Protein AF-A0A533RW61-F1 (afdb_monomer)

Secondary structure (DSSP, 8-state):
-BHHHHHHHHHHHTT--EEEE---TTTHHHHHHHHHHTTS-GGGPPEEEE-SSHHHHHHHHHHHHHHHSS-EEEEE-STHHHHTTHHHHHHHHHHT--EEEEEEE--GGGTTTT-TT---HHHHHGGG-SEEEE--SGGGHHHHHHHHHHHHHSSS--EEEEEEEHHHHH-B-----S--PPP---S---

Nearest PDB structures (foldseek):
  7stq-assembly1_A  TM=9.869E-01  e=3.712E-22  Arabidopsis thaliana
  7tzz-assembly1_A  TM=9.654E-01  e=5.091E-22  Arabidopsis thaliana
  3e9y-assembly1_A  TM=9.814E-01  e=7.925E-22  Arabidopsis thaliana
  1t9d-assembly1_B  TM=9.569E-01  e=1.058E-20  Saccharomyces cerevisiae
  1t9b-assembly1_B  TM=9.359E-01  e=8.756E-21  Saccharomyces cerevisiae

pLDDT: mean 93.84, std 12.95, range [30.34, 98.94]

Solvent-accessible surface area (backbone atoms only — not comparable to full-atom values): 9709 Å² total; per-residue (Å²): 87,31,16,24,54,38,42,54,54,34,40,48,72,72,63,48,56,58,38,21,23,40,90,36,86,32,30,36,62,42,53,54,48,57,59,66,40,66,83,48,60,73,90,79,39,64,44,75,43,78,40,98,43,36,36,55,8,26,44,51,14,40,51,47,10,68,76,68,76,44,75,12,29,19,37,23,9,23,22,70,37,41,61,38,25,46,66,24,35,37,50,21,35,76,72,37,29,22,23,39,41,38,26,15,22,49,38,71,96,43,65,95,62,86,38,88,54,51,60,69,56,58,71,73,40,56,90,37,36,78,45,67,47,69,57,83,44,30,45,49,40,31,55,50,49,54,48,38,56,49,57,7,59,45,86,79,23,12,16,18,39,42,34,36,19,34,51,31,29,62,32,74,34,80,66,61,85,69,97,66,84,74,79,86,73,76,76,82,82,132

Structure (mmCIF, N/CA/C/O backbone):
data_AF-A0A533RW61-F1
#
_entry.id   AF-A0A533RW61-F1
#
loop_
_atom_site.group_PDB
_atom_site.id
_atom_site.type_symbol
_atom_site.label_atom_id
_atom_site.label_alt_id
_atom_site.label_comp_id
_atom_site.label_asym_id
_atom_site.label_entity_id
_atom_site.label_seq_id
_atom_site.pdbx_PDB_ins_code
_atom_site.Cartn_x
_atom_site.Cartn_y
_atom_site.Cartn_z
_atom_site.occupancy
_atom_site.B_iso_or_equiv
_atom_site.auth_seq_id
_atom_site.auth_comp_id
_atom_site.auth_asym_id
_atom_site.auth_atom_id
_atom_site.pdbx_PDB_model_num
ATOM 1 N N . MET A 1 1 ? -3.094 12.836 -13.787 1.00 92.81 1 MET A N 1
ATOM 2 C CA . MET A 1 1 ? -2.004 12.726 -12.783 1.00 92.81 1 MET A CA 1
ATOM 3 C C . MET A 1 1 ? -1.388 11.334 -12.862 1.00 92.81 1 MET A C 1
ATOM 5 O O . MET A 1 1 ? -1.998 10.476 -13.494 1.00 92.81 1 MET A O 1
ATOM 9 N N . SER A 1 2 ? -0.203 11.112 -12.283 1.00 97.75 2 SER A N 1
ATOM 10 C CA . SER A 1 2 ? 0.391 9.765 -12.233 1.00 97.75 2 SER A CA 1
ATOM 11 C C . SER A 1 2 ? -0.339 8.871 -11.228 1.00 97.75 2 SER A C 1
ATOM 13 O O . SER A 1 2 ? -0.947 9.383 -10.283 1.00 97.75 2 SER A O 1
ATOM 15 N N . GLY A 1 3 ? -0.241 7.550 -11.385 1.00 98.06 3 GLY A N 1
ATOM 16 C CA . GLY A 1 3 ? -0.814 6.593 -10.434 1.00 98.06 3 GLY A CA 1
ATOM 17 C C . GLY A 1 3 ? -0.309 6.766 -8.994 1.00 98.06 3 GLY A C 1
ATOM 18 O O . GLY A 1 3 ? -1.088 6.670 -8.051 1.00 98.06 3 GLY A O 1
ATOM 19 N N . ALA A 1 4 ? 0.965 7.115 -8.807 1.00 98.38 4 ALA A N 1
ATOM 20 C CA . ALA A 1 4 ? 1.533 7.413 -7.492 1.00 98.38 4 ALA A CA 1
ATOM 21 C C . ALA A 1 4 ? 0.882 8.642 -6.832 1.00 98.38 4 ALA A C 1
ATOM 23 O O . ALA A 1 4 ? 0.553 8.604 -5.649 1.00 98.38 4 ALA A O 1
ATOM 24 N N . ASN A 1 5 ? 0.644 9.716 -7.597 1.00 97.38 5 ASN A N 1
ATOM 25 C CA . ASN A 1 5 ? -0.087 10.882 -7.091 1.00 97.38 5 ASN A CA 1
ATOM 26 C C . ASN A 1 5 ? -1.543 10.518 -6.777 1.00 97.38 5 ASN A C 1
ATOM 28 O O . ASN A 1 5 ? -2.055 10.897 -5.730 1.00 97.38 5 ASN A O 1
ATOM 32 N N . ALA A 1 6 ? -2.186 9.731 -7.647 1.00 97.75 6 ALA A N 1
ATOM 33 C CA . ALA A 1 6 ? -3.548 9.255 -7.427 1.00 97.75 6 ALA A CA 1
ATOM 34 C C . ALA A 1 6 ? -3.682 8.440 -6.133 1.00 97.75 6 ALA A C 1
ATOM 36 O O . ALA A 1 6 ? -4.661 8.612 -5.414 1.00 97.75 6 ALA A O 1
ATOM 37 N N . LEU A 1 7 ? -2.697 7.593 -5.815 1.00 98.25 7 LEU A N 1
ATOM 38 C CA . LEU A 1 7 ? -2.659 6.832 -4.566 1.00 98.25 7 LEU A CA 1
ATOM 39 C C . LEU A 1 7 ? -2.626 7.757 -3.346 1.00 98.25 7 LEU A C 1
ATOM 41 O O . LEU A 1 7 ? -3.435 7.595 -2.438 1.00 98.25 7 LEU A O 1
ATOM 45 N N . ILE A 1 8 ? -1.708 8.727 -3.323 1.00 97.25 8 ILE A N 1
ATOM 46 C CA . ILE A 1 8 ? -1.563 9.649 -2.191 1.00 97.25 8 ILE A CA 1
ATOM 47 C C . ILE A 1 8 ? -2.812 10.519 -2.0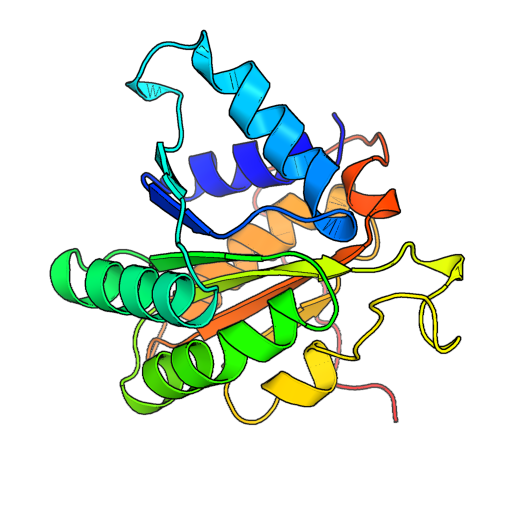20 1.00 97.25 8 ILE A C 1
ATOM 49 O O . ILE A 1 8 ? -3.317 10.637 -0.905 1.00 97.25 8 ILE A O 1
ATOM 53 N N . GLU A 1 9 ? -3.361 11.065 -3.106 1.00 95.88 9 GLU A N 1
ATOM 54 C CA . GLU A 1 9 ? -4.611 11.833 -3.062 1.00 95.88 9 GLU A CA 1
ATOM 55 C C . GLU A 1 9 ? -5.797 10.975 -2.597 1.00 95.88 9 GLU A C 1
ATOM 57 O O . GLU A 1 9 ? -6.597 11.418 -1.774 1.00 95.88 9 GLU A O 1
ATOM 62 N N . ALA A 1 10 ? -5.885 9.714 -3.033 1.00 97.31 10 ALA A N 1
ATOM 63 C CA . ALA A 1 10 ? -6.923 8.798 -2.567 1.00 97.31 10 ALA A CA 1
ATOM 64 C C . ALA A 1 10 ? -6.782 8.482 -1.067 1.00 97.31 10 ALA A C 1
ATOM 66 O O . ALA A 1 10 ? -7.771 8.515 -0.338 1.00 97.31 10 ALA A O 1
ATOM 67 N N . LEU A 1 11 ? -5.558 8.256 -0.574 1.00 97.94 11 LEU A N 1
ATOM 68 C CA . LEU A 1 11 ? -5.298 8.064 0.857 1.00 97.94 11 LEU A CA 1
ATOM 69 C C . LEU A 1 11 ? -5.678 9.301 1.682 1.00 97.94 11 LEU A C 1
ATOM 71 O O . LEU A 1 11 ? -6.238 9.155 2.772 1.00 97.94 11 LEU A O 1
ATOM 75 N N . ARG A 1 12 ? -5.416 10.512 1.169 1.00 95.44 12 ARG A N 1
ATOM 76 C CA . ARG A 1 12 ? -5.861 11.773 1.788 1.00 95.44 12 ARG A CA 1
ATOM 77 C C . ARG A 1 12 ? -7.386 11.887 1.800 1.00 95.44 12 ARG A C 1
ATOM 79 O O . ARG A 1 12 ? -7.942 12.300 2.815 1.00 95.44 12 ARG A O 1
ATOM 86 N N . GLY A 1 13 ? -8.057 11.473 0.724 1.00 95.00 13 GLY A N 1
ATOM 87 C CA . GLY A 1 13 ? -9.521 11.396 0.641 1.00 95.00 13 GLY A CA 1
ATOM 88 C C . GLY A 1 13 ? -10.132 10.475 1.703 1.00 95.00 13 GLY A C 1
ATOM 89 O O . GLY A 1 13 ? -11.121 10.833 2.340 1.00 95.00 13 GLY A O 1
ATOM 90 N N . GLU A 1 14 ? -9.466 9.357 1.995 1.00 97.00 14 GLU A N 1
ATOM 91 C CA . GLU A 1 14 ? -9.800 8.449 3.105 1.00 97.00 14 GLU A CA 1
ATOM 92 C C . GLU A 1 14 ? -9.314 8.958 4.481 1.00 97.00 14 GLU A C 1
ATOM 94 O O . GLU A 1 14 ? -9.357 8.253 5.492 1.00 97.00 14 GLU A O 1
ATOM 99 N N . LYS A 1 15 ? -8.857 10.215 4.548 1.00 95.56 15 LYS A N 1
ATOM 100 C CA . LYS A 1 15 ? -8.366 10.900 5.752 1.00 95.56 15 LYS A CA 1
ATOM 101 C C . LYS A 1 15 ? -7.166 10.196 6.395 1.00 95.56 15 LYS A C 1
ATOM 103 O O . LYS A 1 15 ? -6.961 10.301 7.607 1.00 95.56 15 LYS A O 1
ATOM 108 N N . THR A 1 16 ? -6.351 9.481 5.625 1.00 97.81 16 THR A N 1
ATOM 109 C CA . THR A 1 16 ? -5.121 8.858 6.135 1.00 97.81 16 THR A CA 1
ATOM 110 C C . THR A 1 16 ? -4.187 9.937 6.673 1.00 97.81 16 THR A C 1
ATOM 112 O O . THR A 1 16 ? -3.889 10.904 5.982 1.00 97.81 16 THR A O 1
ATOM 115 N N . GLN A 1 17 ? -3.730 9.781 7.917 1.00 95.69 17 GLN A N 1
ATOM 116 C CA . GLN A 1 17 ? -2.831 10.746 8.568 1.00 95.69 17 GLN A CA 1
ATOM 117 C C . GLN A 1 17 ? -1.390 10.247 8.614 1.00 95.69 17 GLN A C 1
ATOM 119 O O . GLN A 1 17 ? -0.458 11.037 8.472 1.00 95.69 17 GLN A O 1
ATOM 124 N N . THR A 1 18 ? -1.215 8.938 8.798 1.00 98.19 18 THR A N 1
ATOM 125 C CA . THR A 1 18 ? 0.087 8.304 8.989 1.00 98.19 18 THR A CA 1
ATOM 126 C C . THR A 1 18 ? 0.185 7.054 8.128 1.00 98.19 18 THR A C 1
ATOM 128 O O . THR A 1 18 ? -0.754 6.261 8.086 1.00 98.19 18 THR A O 1
ATOM 131 N N . VAL A 1 19 ? 1.332 6.872 7.478 1.00 98.69 19 VAL A N 1
ATOM 132 C CA . VAL A 1 19 ? 1.712 5.646 6.769 1.00 98.69 19 VAL A CA 1
ATOM 133 C C . VAL A 1 19 ? 3.024 5.142 7.350 1.00 98.69 19 VAL A C 1
ATOM 135 O O . VAL A 1 19 ? 3.983 5.904 7.481 1.00 98.69 19 VAL A O 1
ATOM 138 N N . PHE A 1 20 ? 3.076 3.856 7.676 1.00 98.88 20 PHE A N 1
ATOM 139 C CA . PHE A 1 20 ? 4.276 3.185 8.169 1.00 98.88 20 PHE A CA 1
ATOM 140 C C . PHE A 1 20 ? 4.910 2.393 7.031 1.00 98.88 20 PHE A C 1
ATOM 142 O O . PHE A 1 20 ? 4.221 1.618 6.377 1.00 98.88 20 PHE A O 1
ATOM 149 N N . GLY A 1 21 ? 6.204 2.532 6.765 1.00 98.12 21 GLY A N 1
ATOM 150 C CA . GLY A 1 21 ? 6.770 1.749 5.666 1.00 98.12 21 GLY A CA 1
ATOM 151 C C . GLY A 1 21 ? 8.269 1.817 5.503 1.00 98.12 21 GLY A C 1
ATOM 152 O O . GLY A 1 21 ? 8.947 2.606 6.164 1.00 98.12 21 GLY A O 1
ATOM 153 N N . LEU A 1 22 ? 8.763 1.003 4.574 1.00 98.38 22 LEU A N 1
ATOM 154 C CA . LEU A 1 22 ? 10.159 0.957 4.157 1.00 98.38 22 LEU A CA 1
ATOM 155 C C . LEU A 1 22 ? 10.248 1.113 2.622 1.00 98.38 22 LEU A C 1
ATOM 157 O O . LEU A 1 22 ? 9.525 0.419 1.904 1.00 98.38 22 LEU A O 1
ATOM 161 N N . PRO A 1 23 ? 11.068 2.048 2.101 1.00 97.88 23 PRO A N 1
ATOM 162 C CA . PRO A 1 23 ? 11.187 2.271 0.663 1.00 97.88 23 PRO A CA 1
ATOM 163 C C . PRO A 1 23 ? 11.922 1.133 -0.047 1.00 97.88 23 PRO A C 1
ATOM 165 O O . PRO A 1 23 ? 12.770 0.461 0.532 1.00 97.88 23 PRO A O 1
ATOM 168 N N . GLY A 1 24 ? 11.661 0.992 -1.347 1.00 97.94 24 GLY A N 1
ATOM 169 C CA . GLY A 1 24 ? 12.405 0.110 -2.243 1.00 97.94 24 GLY A CA 1
ATOM 170 C C . GLY A 1 24 ? 12.072 0.375 -3.711 1.00 97.94 24 GLY A C 1
ATOM 171 O O . GLY A 1 24 ? 11.209 1.198 -4.025 1.00 97.94 24 GLY A O 1
ATOM 172 N N . GLY A 1 25 ? 12.781 -0.290 -4.625 1.00 98.12 25 GLY A N 1
ATOM 173 C CA . GLY A 1 25 ? 12.786 0.067 -6.049 1.00 98.12 25 GLY A CA 1
ATOM 174 C C . GLY A 1 25 ? 11.414 0.030 -6.733 1.00 98.12 25 GLY A C 1
ATOM 175 O O . GLY A 1 25 ? 11.112 0.905 -7.549 1.00 98.12 25 GLY A O 1
ATOM 176 N N . ALA A 1 26 ? 10.562 -0.938 -6.383 1.00 98.50 26 ALA A N 1
ATOM 177 C CA . ALA A 1 26 ? 9.264 -1.124 -7.032 1.00 98.50 26 ALA A CA 1
ATOM 178 C C . ALA A 1 26 ? 8.189 -0.135 -6.552 1.00 98.50 26 ALA A C 1
ATOM 180 O O . ALA A 1 26 ? 7.260 0.149 -7.300 1.00 98.50 26 ALA A O 1
ATOM 181 N N . ILE A 1 27 ? 8.316 0.416 -5.339 1.00 98.62 27 ILE A N 1
ATOM 182 C CA . ILE A 1 27 ? 7.378 1.399 -4.755 1.00 98.62 27 ILE A CA 1
ATOM 183 C C .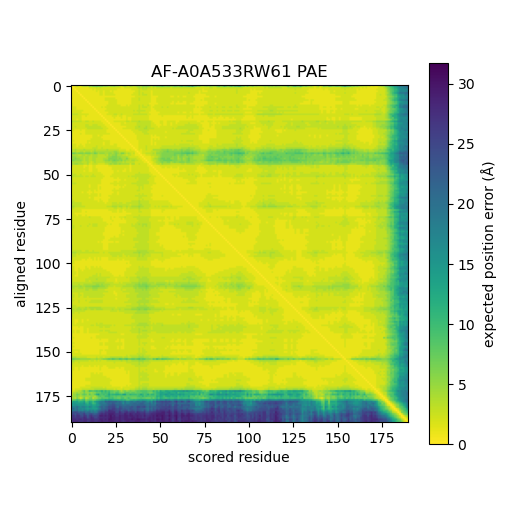 ILE A 1 27 ? 7.928 2.838 -4.785 1.00 98.62 27 ILE A C 1
ATOM 185 O O . ILE A 1 27 ? 7.279 3.780 -4.331 1.00 98.62 27 ILE A O 1
ATOM 189 N N . MET A 1 28 ? 9.139 3.031 -5.323 1.00 98.50 28 MET A N 1
ATOM 190 C CA . MET A 1 28 ? 9.833 4.322 -5.329 1.00 98.50 28 MET A CA 1
ATOM 191 C C . MET A 1 28 ? 9.015 5.484 -5.920 1.00 98.50 28 MET A C 1
ATOM 193 O O . MET A 1 28 ? 9.040 6.558 -5.323 1.00 98.50 28 MET A O 1
ATOM 197 N N . PRO A 1 29 ? 8.227 5.312 -7.005 1.00 98.62 29 PRO A N 1
ATOM 198 C CA . PRO A 1 29 ? 7.377 6.392 -7.509 1.00 98.62 29 PRO A CA 1
ATOM 199 C C . PRO A 1 29 ? 6.430 6.996 -6.459 1.00 98.62 29 PRO A C 1
ATOM 201 O O . PRO A 1 29 ? 6.140 8.187 -6.523 1.00 98.62 29 PRO A O 1
ATOM 204 N N . VAL A 1 30 ? 5.960 6.213 -5.480 1.00 98.31 30 VAL A N 1
ATOM 205 C CA . VAL A 1 30 ? 5.134 6.709 -4.363 1.00 98.31 30 VAL A CA 1
ATOM 206 C C . VAL A 1 30 ? 5.979 7.474 -3.341 1.00 98.31 30 VAL A C 1
ATOM 208 O O . VAL A 1 30 ? 5.560 8.525 -2.855 1.00 98.31 30 VAL A O 1
ATOM 211 N N . TYR A 1 31 ? 7.191 7.001 -3.043 1.00 98.06 31 TYR A N 1
ATOM 212 C CA . TYR A 1 31 ? 8.123 7.706 -2.156 1.00 98.06 31 TYR A CA 1
ATOM 213 C C . TYR A 1 31 ? 8.601 9.044 -2.733 1.00 98.06 31 TYR A C 1
ATOM 215 O O . TYR A 1 31 ? 8.752 10.003 -1.976 1.00 98.06 31 TYR A O 1
ATOM 223 N N . ASP A 1 32 ? 8.732 9.157 -4.055 1.00 97.44 32 ASP A N 1
ATOM 224 C CA . ASP A 1 32 ? 8.973 10.437 -4.731 1.00 97.44 32 ASP A CA 1
ATOM 225 C C . ASP A 1 32 ? 7.850 11.449 -4.457 1.00 97.44 32 ASP A C 1
ATOM 227 O O . ASP A 1 32 ? 8.112 12.645 -4.308 1.00 97.44 32 ASP A O 1
ATOM 231 N N . VAL A 1 33 ? 6.593 10.996 -4.366 1.00 96.69 33 VAL A N 1
ATOM 232 C CA . VAL A 1 33 ? 5.466 11.867 -3.996 1.00 96.69 33 VAL A CA 1
ATOM 233 C C . VAL A 1 33 ? 5.575 12.284 -2.530 1.00 96.69 33 VAL A C 1
ATOM 235 O O . VAL A 1 33 ? 5.450 13.471 -2.238 1.00 96.69 33 VAL A O 1
ATOM 238 N N . PHE A 1 34 ? 5.894 11.362 -1.612 1.00 95.56 34 PHE A N 1
ATOM 239 C CA . PHE A 1 34 ? 6.170 11.711 -0.209 1.00 95.56 34 PHE A CA 1
ATOM 240 C C . PHE A 1 34 ? 7.286 12.752 -0.069 1.00 95.56 34 PHE A C 1
ATOM 242 O O . PHE A 1 34 ? 7.143 13.691 0.713 1.00 95.56 34 PHE A O 1
ATOM 249 N N . TYR A 1 35 ? 8.366 12.623 -0.844 1.00 94.94 35 TYR A N 1
ATOM 250 C CA . TYR A 1 35 ? 9.455 13.597 -0.858 1.00 94.94 35 TYR A CA 1
ATOM 251 C C . TYR A 1 35 ? 8.968 14.983 -1.301 1.00 94.94 35 TYR A C 1
ATOM 253 O O . TYR A 1 35 ? 9.217 15.969 -0.611 1.00 94.94 35 TYR A O 1
ATOM 261 N N . LYS A 1 36 ? 8.209 15.053 -2.404 1.00 93.19 36 LYS A N 1
ATOM 262 C CA . LYS A 1 36 ? 7.632 16.305 -2.928 1.00 93.19 36 LYS A CA 1
ATOM 263 C C . LYS A 1 36 ? 6.624 16.944 -1.970 1.00 93.19 36 LYS A C 1
ATOM 265 O O . LYS A 1 36 ? 6.519 18.163 -1.918 1.00 93.19 36 LYS A O 1
ATOM 270 N N . MET A 1 37 ? 5.904 16.142 -1.182 1.00 91.31 37 MET A N 1
ATOM 271 C CA . MET A 1 37 ? 4.970 16.650 -0.175 1.00 91.31 37 MET A CA 1
ATOM 272 C C . MET A 1 37 ? 5.656 17.326 1.015 1.00 91.31 37 MET A C 1
ATOM 274 O O . MET A 1 37 ? 4.975 18.023 1.761 1.00 91.31 37 MET A O 1
ATOM 278 N N . ARG A 1 38 ? 6.965 17.134 1.243 1.00 88.94 38 ARG A N 1
ATOM 279 C CA . ARG A 1 38 ? 7.659 17.697 2.416 1.00 88.94 38 ARG A CA 1
ATOM 280 C C . ARG A 1 38 ? 7.483 19.212 2.521 1.00 88.94 38 ARG A C 1
ATOM 282 O O . ARG A 1 38 ? 7.366 19.717 3.637 1.00 88.94 38 ARG A O 1
ATOM 289 N N . ASP A 1 39 ? 7.406 19.889 1.383 1.00 89.62 39 ASP A N 1
ATOM 290 C CA . ASP A 1 39 ? 7.331 21.346 1.293 1.00 89.62 39 ASP A CA 1
ATOM 291 C C . ASP A 1 39 ? 5.878 21.876 1.372 1.00 89.62 39 ASP A C 1
ATOM 293 O O . ASP A 1 39 ? 5.654 23.083 1.350 1.00 89.62 39 ASP A O 1
ATOM 297 N N . LEU A 1 40 ? 4.880 20.988 1.504 1.00 89.88 40 LEU A N 1
ATOM 298 C CA . LEU A 1 40 ? 3.480 21.361 1.728 1.00 89.88 40 LEU A CA 1
ATOM 299 C C . LEU A 1 40 ? 3.190 21.668 3.213 1.00 89.88 40 LEU A C 1
ATOM 301 O O . LEU A 1 40 ? 3.851 21.116 4.104 1.00 89.88 40 LEU A O 1
ATOM 305 N N . PRO A 1 41 ? 2.153 22.479 3.501 1.00 90.25 41 PRO A N 1
ATOM 306 C CA . PRO A 1 41 ? 1.614 22.652 4.849 1.00 90.25 41 PRO A CA 1
ATOM 307 C C . PRO A 1 41 ? 1.267 21.320 5.527 1.00 90.25 41 PRO A C 1
ATOM 309 O O . PRO A 1 41 ? 0.872 20.354 4.868 1.00 90.25 41 PRO A O 1
ATOM 312 N N . SER A 1 42 ? 1.424 21.240 6.852 1.00 87.19 42 SER A N 1
ATOM 313 C CA . SER A 1 42 ? 1.318 19.979 7.600 1.00 87.19 42 SER A CA 1
ATOM 314 C C . SER A 1 42 ? -0.044 19.297 7.468 1.00 87.19 42 SER A C 1
ATOM 316 O O . SER A 1 42 ? -0.092 18.071 7.430 1.00 87.19 42 SER A O 1
ATOM 318 N N . GLU A 1 43 ? -1.116 20.067 7.326 1.00 86.56 43 GLU A N 1
ATOM 319 C CA . GLU A 1 43 ? -2.494 19.621 7.130 1.00 86.56 43 GLU A CA 1
ATOM 320 C C . GLU A 1 43 ? -2.750 18.962 5.767 1.00 86.56 43 GLU A C 1
ATOM 322 O O . GLU A 1 43 ? -3.717 18.216 5.611 1.00 86.56 43 GLU A O 1
ATOM 327 N N . LEU A 1 44 ? -1.878 19.197 4.780 1.00 85.31 44 LEU A N 1
ATOM 328 C CA . LEU A 1 44 ? -1.958 18.574 3.457 1.00 85.31 44 LEU A CA 1
ATOM 329 C C . LEU A 1 44 ? -1.034 17.356 3.322 1.00 85.31 44 LEU A C 1
ATOM 331 O O . LEU A 1 44 ? -1.094 16.663 2.307 1.00 85.31 44 LEU A O 1
ATOM 335 N N . ARG A 1 45 ? -0.197 17.071 4.328 1.00 92.56 45 ARG A N 1
ATOM 336 C CA . ARG A 1 45 ? 0.778 15.974 4.296 1.00 92.56 45 ARG A CA 1
ATOM 337 C C . ARG A 1 45 ? 0.244 14.727 4.986 1.00 92.56 45 ARG A C 1
ATOM 339 O O . ARG A 1 45 ? -0.318 14.786 6.075 1.00 92.56 45 ARG A O 1
ATOM 346 N N . ILE A 1 46 ? 0.544 13.571 4.401 1.00 96.38 46 ILE A N 1
ATOM 347 C CA . ILE A 1 46 ? 0.525 12.300 5.128 1.00 96.38 46 ILE A CA 1
ATOM 348 C C . ILE A 1 46 ? 1.886 12.139 5.805 1.00 96.38 46 ILE A C 1
ATOM 350 O O . ILE A 1 46 ? 2.926 12.192 5.146 1.00 96.38 46 ILE A O 1
ATOM 354 N N . ARG A 1 47 ? 1.896 11.917 7.121 1.00 96.44 47 ARG A N 1
ATOM 355 C CA . ARG A 1 47 ? 3.123 11.613 7.857 1.00 96.44 47 ARG A CA 1
ATOM 356 C C . ARG A 1 47 ? 3.621 10.227 7.458 1.00 96.44 47 ARG A C 1
ATOM 358 O O . ARG A 1 47 ? 2.959 9.229 7.727 1.00 96.44 47 ARG A O 1
ATOM 365 N N . HIS A 1 48 ? 4.814 10.151 6.882 1.00 97.50 48 HIS A N 1
ATOM 366 C CA . HIS A 1 48 ? 5.508 8.879 6.702 1.00 97.50 48 HIS A CA 1
ATOM 367 C C . HIS A 1 48 ? 6.355 8.564 7.938 1.00 97.50 48 HIS A C 1
ATOM 369 O O . HIS A 1 48 ? 7.117 9.410 8.410 1.00 97.50 48 HIS A O 1
ATOM 375 N N . VAL A 1 49 ? 6.199 7.361 8.486 1.00 98.44 49 VAL A N 1
ATOM 376 C CA . VAL A 1 49 ? 7.042 6.826 9.557 1.00 98.44 49 VAL A CA 1
ATOM 377 C C . VAL A 1 49 ? 7.886 5.705 8.969 1.00 98.44 49 VAL A C 1
ATOM 379 O O . VAL A 1 49 ? 7.386 4.624 8.648 1.00 98.44 49 VAL A O 1
ATOM 382 N N . LEU A 1 50 ? 9.183 5.979 8.833 1.00 98.31 50 LEU A N 1
ATOM 383 C CA . LEU A 1 50 ? 10.157 5.012 8.349 1.00 98.31 50 LEU A CA 1
ATOM 384 C C . LEU A 1 50 ? 10.340 3.890 9.375 1.00 98.31 50 LEU A C 1
ATOM 386 O O . LEU A 1 50 ? 10.816 4.125 10.486 1.00 98.31 50 LEU A O 1
ATOM 390 N N . ALA A 1 51 ? 9.991 2.668 8.984 1.00 98.25 51 ALA A N 1
ATOM 391 C CA . ALA A 1 51 ? 10.315 1.475 9.754 1.00 98.25 51 ALA A CA 1
ATOM 392 C C . ALA A 1 51 ? 11.769 1.041 9.504 1.00 98.25 51 ALA A C 1
ATOM 394 O O . ALA A 1 51 ? 12.413 1.492 8.559 1.00 98.25 51 ALA A O 1
ATOM 395 N N . ARG A 1 52 ? 12.296 0.143 10.343 1.00 98.12 52 ARG A N 1
ATOM 396 C CA . ARG A 1 52 ? 13.584 -0.540 10.096 1.00 98.12 52 ARG A CA 1
ATOM 397 C C . ARG A 1 52 ? 13.428 -1.964 9.571 1.00 98.12 52 ARG A C 1
ATOM 399 O O . ARG A 1 52 ? 14.406 -2.556 9.140 1.00 98.12 52 ARG A O 1
ATOM 406 N N . HIS A 1 53 ? 12.200 -2.467 9.579 1.00 98.75 53 HIS A N 1
ATOM 407 C CA . HIS A 1 53 ? 11.791 -3.732 8.989 1.00 98.75 53 HIS A CA 1
ATOM 408 C C . HIS A 1 53 ? 10.303 -3.634 8.633 1.00 98.75 53 HIS A C 1
ATOM 410 O O . HIS A 1 53 ? 9.530 -3.015 9.372 1.00 98.75 53 HIS A O 1
ATOM 416 N N . GLU A 1 54 ? 9.871 -4.229 7.527 1.00 98.88 54 GLU A N 1
ATOM 417 C CA . GLU A 1 54 ? 8.481 -4.139 7.066 1.00 98.88 54 GLU A CA 1
ATOM 418 C C . GLU A 1 54 ? 7.509 -4.811 8.032 1.00 98.88 54 GLU A C 1
ATOM 420 O O . GLU A 1 54 ? 6.424 -4.288 8.273 1.00 98.88 54 GLU A O 1
ATOM 425 N N . GLN A 1 55 ? 7.921 -5.908 8.669 1.00 98.88 55 GLN A N 1
ATOM 426 C CA . GLN A 1 55 ? 7.138 -6.532 9.738 1.00 98.88 55 GLN A CA 1
ATOM 427 C C . GLN A 1 55 ? 6.778 -5.513 10.832 1.00 98.88 55 GLN A C 1
ATOM 429 O O . GLN A 1 55 ? 5.629 -5.440 11.270 1.00 98.88 55 GLN A O 1
ATOM 434 N N . SER A 1 56 ? 7.734 -4.667 11.232 1.00 98.69 56 SER A N 1
ATOM 435 C CA . SER A 1 56 ? 7.475 -3.584 12.182 1.00 98.69 56 SER A CA 1
ATOM 436 C C . SER A 1 56 ? 6.516 -2.549 11.600 1.00 98.69 56 SER A C 1
ATOM 438 O O . SER A 1 56 ? 5.672 -2.048 12.331 1.00 98.69 56 SER A O 1
ATOM 440 N N . ALA A 1 57 ? 6.596 -2.235 10.302 1.00 98.81 57 ALA A N 1
ATOM 441 C CA . ALA A 1 57 ? 5.642 -1.336 9.648 1.00 98.81 57 ALA A CA 1
ATOM 442 C C . ALA A 1 57 ? 4.202 -1.865 9.724 1.00 98.81 57 ALA A C 1
ATOM 444 O O . ALA A 1 57 ? 3.293 -1.112 10.073 1.00 98.81 57 ALA A O 1
ATOM 445 N N . ALA A 1 58 ? 4.001 -3.157 9.456 1.00 98.88 58 ALA A N 1
ATOM 446 C CA . ALA A 1 58 ? 2.693 -3.792 9.565 1.00 98.88 58 ALA A CA 1
ATOM 447 C C . ALA A 1 58 ? 2.177 -3.806 11.015 1.00 98.88 58 ALA A C 1
ATOM 449 O O . ALA A 1 58 ? 1.034 -3.420 11.250 1.00 98.88 58 ALA A O 1
ATOM 450 N N . HIS A 1 59 ? 3.017 -4.144 12.001 1.00 98.88 59 HIS A N 1
ATOM 451 C CA . HIS A 1 59 ? 2.618 -4.100 13.414 1.00 98.88 59 HIS A CA 1
ATOM 452 C C . HIS A 1 59 ? 2.379 -2.677 13.941 1.00 98.88 59 HIS A C 1
ATOM 454 O O . HIS A 1 59 ? 1.488 -2.471 14.760 1.00 98.88 59 HIS A O 1
ATOM 460 N N . MET A 1 60 ? 3.122 -1.673 13.464 1.00 98.88 60 MET A N 1
ATOM 461 C CA . MET A 1 60 ? 2.855 -0.270 13.798 1.00 98.88 60 MET A CA 1
ATOM 462 C C . MET A 1 60 ? 1.511 0.194 13.228 1.00 98.88 60 MET A C 1
ATOM 464 O O . MET A 1 60 ? 0.761 0.871 13.929 1.00 98.88 60 MET A O 1
ATOM 468 N N . ALA A 1 61 ? 1.184 -0.191 11.990 1.00 98.94 61 ALA A N 1
ATOM 469 C CA . ALA A 1 61 ? -0.118 0.098 11.394 1.00 98.94 61 ALA A CA 1
ATOM 470 C C . ALA A 1 61 ? -1.261 -0.587 12.159 1.00 98.94 61 ALA A C 1
ATOM 472 O O . ALA A 1 61 ? -2.273 0.055 12.430 1.00 98.94 61 ALA A O 1
ATOM 473 N N . ASP A 1 62 ? -1.082 -1.846 12.558 1.00 98.81 62 ASP A N 1
ATOM 474 C CA . ASP A 1 62 ? -2.037 -2.585 13.388 1.00 98.81 62 ASP A CA 1
ATOM 475 C C . ASP A 1 62 ? -2.238 -1.926 14.767 1.00 98.81 62 ASP A C 1
ATOM 477 O O . ASP A 1 62 ? -3.362 -1.606 15.156 1.00 98.81 62 ASP A O 1
ATOM 481 N N . GLY A 1 63 ? -1.152 -1.610 15.478 1.00 98.75 63 GLY A N 1
ATOM 482 C CA . GLY A 1 63 ? -1.215 -0.894 16.754 1.00 98.75 63 GLY A CA 1
ATOM 483 C C . GLY A 1 63 ? -1.875 0.484 16.632 1.00 98.75 63 GLY A C 1
ATOM 484 O O . GLY A 1 63 ? -2.716 0.843 17.458 1.00 98.75 63 GLY A O 1
ATOM 485 N N . TYR A 1 64 ? -1.562 1.236 15.569 1.00 98.81 64 TYR A N 1
ATOM 486 C CA . TYR A 1 64 ? -2.226 2.506 15.263 1.00 98.81 64 TYR A CA 1
ATOM 487 C C . TYR A 1 64 ? -3.727 2.313 15.047 1.00 98.81 64 TYR A C 1
ATOM 489 O O . TYR A 1 64 ? -4.519 3.093 15.579 1.00 98.81 64 TYR A O 1
ATOM 497 N N . ALA A 1 65 ? -4.131 1.280 14.304 1.00 98.75 65 ALA A N 1
ATOM 498 C CA . ALA A 1 65 ? -5.535 1.007 14.033 1.00 98.75 65 ALA A CA 1
ATOM 499 C C . ALA A 1 65 ? -6.320 0.743 15.326 1.00 98.75 65 ALA A C 1
ATOM 501 O O . ALA A 1 65 ? -7.352 1.370 15.566 1.00 98.75 65 ALA A O 1
ATOM 502 N N . ARG A 1 66 ? -5.781 -0.109 16.206 1.00 98.19 66 ARG A N 1
ATOM 503 C CA . ARG A 1 66 ? -6.399 -0.450 17.498 1.00 98.19 66 ARG A CA 1
ATOM 504 C C . ARG A 1 66 ? -6.497 0.741 18.442 1.00 98.19 66 ARG A C 1
ATOM 506 O O . ARG A 1 66 ? -7.525 0.930 19.079 1.00 98.19 66 ARG A O 1
ATOM 513 N N . ALA A 1 67 ? -5.437 1.543 18.528 1.00 98.38 67 ALA A N 1
ATOM 514 C CA . ALA A 1 67 ? -5.388 2.670 19.453 1.00 98.38 67 ALA A CA 1
ATOM 515 C C . ALA A 1 67 ? -6.239 3.862 18.989 1.00 98.38 67 ALA A C 1
ATOM 517 O O . ALA A 1 67 ? -6.772 4.596 19.815 1.00 98.38 67 ALA A O 1
ATOM 518 N N . SER A 1 68 ? -6.352 4.077 17.674 1.00 97.81 68 SER A N 1
ATOM 519 C CA . SER A 1 68 ? -7.034 5.252 17.112 1.00 97.81 68 SER A CA 1
ATOM 520 C C . SER A 1 68 ? -8.468 4.991 16.648 1.00 97.81 68 SER A C 1
ATOM 522 O O . SER A 1 68 ? -9.209 5.946 16.421 1.00 97.81 68 SER A O 1
ATOM 524 N N . GLY A 1 69 ? -8.853 3.728 16.441 1.00 95.50 69 GLY A N 1
ATOM 525 C CA . GLY A 1 69 ? -10.116 3.364 15.792 1.00 95.50 69 GLY A CA 1
ATOM 526 C C . GLY A 1 69 ? -10.164 3.697 14.293 1.00 95.50 69 GLY A C 1
ATOM 527 O O . GLY A 1 69 ? -11.237 3.680 13.691 1.00 95.50 69 GLY A O 1
ATOM 528 N N . ARG A 1 70 ? -9.022 4.032 13.677 1.00 97.88 70 ARG A N 1
ATOM 529 C CA . ARG A 1 70 ? -8.894 4.381 12.251 1.00 97.88 70 ARG A CA 1
ATOM 530 C C . ARG A 1 70 ? -8.273 3.218 11.479 1.00 97.88 70 ARG A C 1
ATOM 532 O O . ARG A 1 70 ? -7.681 2.323 12.068 1.00 97.88 70 ARG A O 1
ATOM 539 N N . VAL A 1 71 ? -8.363 3.239 10.150 1.00 98.81 71 VAL A N 1
ATOM 540 C CA . VAL A 1 71 ? -7.652 2.260 9.312 1.00 98.81 71 VAL A CA 1
ATOM 541 C C . VAL A 1 71 ? -6.144 2.519 9.406 1.00 98.81 71 VAL A C 1
ATOM 543 O O . VAL A 1 71 ? -5.683 3.626 9.117 1.00 98.81 71 VAL A O 1
ATOM 546 N N . GLY A 1 72 ? -5.377 1.510 9.817 1.00 98.88 72 GLY A N 1
ATOM 547 C CA . GLY A 1 72 ? -3.916 1.547 9.792 1.00 98.88 72 GLY A CA 1
ATOM 548 C C . GLY A 1 72 ? -3.389 1.319 8.379 1.00 98.88 72 GLY A C 1
ATOM 549 O O . GLY A 1 72 ? -3.886 0.445 7.676 1.00 98.88 72 GLY A O 1
ATOM 550 N N . VAL A 1 73 ? -2.378 2.079 7.954 1.00 98.94 73 VAL A N 1
ATOM 551 C CA . VAL A 1 73 ? -1.791 1.933 6.613 1.00 98.94 73 VAL A CA 1
ATOM 552 C C . VAL A 1 73 ? -0.310 1.602 6.719 1.00 98.94 73 VAL A C 1
ATOM 554 O O . VAL A 1 73 ? 0.463 2.381 7.287 1.00 98.94 73 VAL A O 1
ATOM 557 N N . CYS A 1 74 ? 0.093 0.469 6.145 1.00 98.88 74 CYS A N 1
ATOM 558 C CA . CYS A 1 74 ? 1.500 0.123 5.963 1.00 98.88 74 CYS A CA 1
ATOM 559 C C . CYS A 1 74 ? 1.866 0.015 4.480 1.00 98.88 74 CYS A C 1
ATOM 561 O O . CYS A 1 74 ? 1.007 -0.217 3.630 1.00 98.88 74 CYS A O 1
ATOM 563 N N . MET A 1 75 ? 3.145 0.212 4.160 1.00 98.50 75 MET A N 1
ATOM 564 C CA . MET A 1 75 ? 3.637 0.174 2.786 1.00 98.50 75 MET A CA 1
ATOM 565 C C . MET A 1 75 ? 5.020 -0.472 2.679 1.00 98.50 75 MET A C 1
ATOM 567 O O . MET A 1 75 ? 5.887 -0.234 3.523 1.00 98.50 75 MET A O 1
ATOM 571 N N . SER A 1 76 ? 5.237 -1.238 1.609 1.00 98.62 76 SER A N 1
ATOM 572 C CA . SER A 1 76 ? 6.554 -1.756 1.235 1.00 98.62 76 SER A CA 1
ATOM 573 C C . SER A 1 76 ? 6.747 -1.871 -0.283 1.00 98.62 76 SER A C 1
ATOM 575 O O . SER A 1 76 ? 5.826 -1.672 -1.074 1.00 98.62 76 SER A O 1
ATOM 577 N N . THR A 1 77 ? 7.977 -2.170 -0.696 1.00 98.75 77 THR A N 1
ATOM 578 C CA . THR A 1 77 ? 8.339 -2.576 -2.058 1.00 98.75 77 THR A CA 1
ATOM 579 C C . THR A 1 77 ? 7.847 -3.996 -2.384 1.00 98.75 77 THR A C 1
ATOM 581 O O . THR A 1 77 ? 7.191 -4.642 -1.570 1.00 98.75 77 THR A O 1
ATOM 584 N N . SER A 1 78 ? 8.154 -4.473 -3.590 1.00 98.69 78 SER A N 1
ATOM 585 C CA . SER A 1 78 ? 7.853 -5.828 -4.058 1.00 98.69 78 SER A CA 1
ATOM 586 C C . SER A 1 78 ? 8.698 -6.902 -3.371 1.00 98.69 78 SER A C 1
ATOM 588 O O . SER A 1 78 ? 9.593 -6.608 -2.573 1.00 98.69 78 SER A O 1
ATOM 590 N N . GLY A 1 79 ? 8.420 -8.162 -3.705 1.00 98.62 79 GLY A N 1
ATOM 591 C CA . GLY A 1 79 ? 9.253 -9.301 -3.337 1.00 98.62 79 GLY A CA 1
ATOM 592 C C . GLY A 1 79 ? 9.487 -9.397 -1.828 1.00 98.62 79 GLY A C 1
ATOM 593 O O . GLY A 1 79 ? 8.510 -9.497 -1.082 1.00 98.62 79 GLY A O 1
ATOM 594 N N . PRO A 1 80 ? 10.747 -9.303 -1.357 1.00 98.62 80 PRO A N 1
ATOM 595 C CA . PRO A 1 80 ? 11.074 -9.446 0.063 1.00 98.62 80 PRO A CA 1
ATOM 596 C C . PRO A 1 80 ? 10.334 -8.439 0.952 1.00 98.62 80 PRO A C 1
ATOM 598 O O . PRO A 1 80 ? 9.909 -8.774 2.057 1.00 98.62 80 PRO A O 1
ATOM 601 N N . GLY A 1 81 ? 10.129 -7.215 0.457 1.00 98.69 81 GLY A N 1
ATOM 602 C CA . GLY A 1 81 ? 9.424 -6.187 1.211 1.00 98.69 81 GLY A CA 1
ATOM 603 C C . GLY A 1 81 ? 7.955 -6.544 1.432 1.00 98.69 81 GLY A C 1
ATOM 604 O O . GLY A 1 81 ? 7.430 -6.392 2.534 1.00 98.69 81 GLY A O 1
ATOM 605 N N . ALA A 1 82 ? 7.308 -7.082 0.401 1.00 98.69 82 ALA A N 1
ATOM 606 C CA . ALA A 1 82 ? 5.929 -7.533 0.464 1.00 98.69 82 ALA A CA 1
ATOM 607 C C . ALA A 1 82 ? 5.779 -8.762 1.379 1.00 98.69 82 ALA A C 1
ATOM 609 O O . ALA A 1 82 ? 4.900 -8.787 2.241 1.00 98.69 82 ALA A O 1
ATOM 610 N N . THR A 1 83 ? 6.672 -9.752 1.268 1.00 98.81 83 THR A N 1
ATOM 611 C CA . THR A 1 83 ? 6.631 -10.960 2.111 1.00 98.81 83 THR A CA 1
ATOM 612 C C . THR A 1 83 ? 6.902 -10.664 3.584 1.00 98.81 83 THR A C 1
ATOM 614 O O . THR A 1 83 ? 6.302 -11.286 4.457 1.00 98.81 83 THR A O 1
ATOM 617 N N . ASN A 1 84 ? 7.732 -9.664 3.894 1.00 98.88 84 ASN A N 1
ATOM 618 C CA . ASN A 1 84 ? 7.993 -9.257 5.275 1.00 98.88 84 ASN A CA 1
ATOM 619 C C . ASN A 1 84 ? 6.775 -8.608 5.965 1.00 98.88 84 ASN A C 1
ATOM 621 O O . ASN A 1 84 ? 6.745 -8.528 7.194 1.00 98.88 84 ASN A O 1
ATOM 625 N N . LEU A 1 85 ? 5.758 -8.161 5.215 1.00 98.88 85 LEU A N 1
ATOM 626 C CA . LEU A 1 85 ? 4.501 -7.661 5.789 1.00 98.88 85 LEU A CA 1
ATOM 627 C C . LEU A 1 85 ? 3.567 -8.790 6.25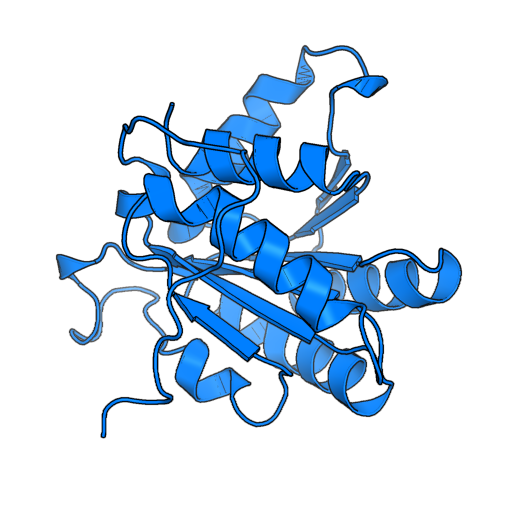6 1.00 98.88 85 LEU A C 1
ATOM 629 O O . LEU A 1 85 ? 2.693 -8.536 7.087 1.00 98.88 85 LEU A O 1
ATOM 633 N N . VAL A 1 86 ? 3.735 -10.019 5.748 1.00 98.88 86 VAL A N 1
ATOM 634 C CA . VAL A 1 86 ? 2.756 -11.116 5.878 1.00 98.88 86 VAL A CA 1
ATOM 635 C C . VAL A 1 86 ? 2.414 -11.422 7.334 1.00 98.88 86 VAL A C 1
ATOM 637 O O . VAL A 1 86 ? 1.238 -11.526 7.668 1.00 98.88 86 VAL A O 1
ATOM 640 N N . THR A 1 87 ? 3.402 -11.489 8.230 1.00 98.88 87 THR A N 1
ATOM 641 C CA . THR A 1 87 ? 3.152 -11.767 9.656 1.00 98.88 87 THR A CA 1
ATOM 642 C C . THR A 1 87 ? 2.286 -10.693 10.317 1.00 98.88 87 THR A C 1
ATOM 644 O O . THR A 1 87 ? 1.377 -11.006 11.090 1.00 98.88 87 THR A O 1
ATOM 647 N N . GLY A 1 88 ? 2.520 -9.416 10.001 1.00 98.81 88 GLY A N 1
ATOM 648 C CA . GLY A 1 88 ? 1.710 -8.322 10.537 1.00 98.81 88 GLY A CA 1
ATOM 649 C C . GLY A 1 88 ? 0.313 -8.263 9.913 1.00 98.81 88 GLY A C 1
ATOM 650 O O . GLY A 1 88 ? -0.655 -7.993 10.620 1.00 98.81 88 GLY A O 1
ATOM 651 N N . ILE A 1 89 ? 0.186 -8.602 8.625 1.00 98.88 89 ILE A N 1
ATOM 652 C CA . ILE A 1 89 ? -1.110 -8.782 7.953 1.00 98.88 89 ILE A CA 1
ATOM 653 C C . ILE A 1 89 ? -1.903 -9.903 8.638 1.00 98.88 89 ILE A C 1
ATOM 655 O O . ILE A 1 89 ? -3.032 -9.678 9.062 1.00 98.88 89 ILE A O 1
ATOM 659 N N . ALA A 1 90 ? -1.300 -11.076 8.841 1.00 98.88 90 ALA A N 1
ATOM 660 C CA . ALA A 1 90 ? -1.944 -12.198 9.518 1.00 98.88 90 ALA A CA 1
ATOM 661 C C . ALA A 1 90 ? -2.365 -11.853 10.954 1.00 98.88 90 ALA A C 1
ATOM 663 O O . ALA A 1 90 ? -3.461 -12.213 11.378 1.00 98.88 90 ALA A O 1
ATOM 664 N N . THR A 1 91 ? -1.544 -11.088 11.678 1.00 98.88 91 THR A N 1
ATOM 665 C CA . THR A 1 91 ? -1.892 -10.586 13.017 1.00 98.88 91 THR A CA 1
ATOM 666 C C . THR A 1 91 ? -3.147 -9.711 12.971 1.00 98.88 91 THR A C 1
ATOM 668 O O . THR A 1 91 ? -4.110 -9.973 13.690 1.00 98.88 91 THR A O 1
ATOM 671 N N . ALA A 1 92 ? -3.187 -8.722 12.071 1.00 98.81 92 ALA A N 1
ATOM 672 C CA . ALA A 1 92 ? -4.356 -7.861 11.894 1.00 98.81 92 ALA A CA 1
ATOM 673 C C . ALA A 1 92 ? -5.607 -8.648 11.464 1.00 98.81 92 ALA A C 1
ATOM 675 O O . ALA A 1 92 ? -6.721 -8.302 11.858 1.00 98.81 92 ALA A O 1
ATOM 676 N N . PHE A 1 93 ? -5.445 -9.710 10.670 1.00 98.75 93 PHE A N 1
ATOM 677 C CA . PHE A 1 93 ? -6.545 -10.579 10.248 1.00 98.75 93 PHE A CA 1
ATOM 678 C C . PHE A 1 93 ? -7.155 -11.352 11.415 1.00 98.75 93 PHE A C 1
ATOM 680 O O . PHE A 1 93 ? -8.374 -11.330 11.599 1.00 98.75 93 PHE A O 1
ATOM 687 N N . MET A 1 94 ? -6.313 -11.997 12.223 1.00 98.44 94 MET A N 1
ATOM 688 C CA . MET A 1 94 ? -6.764 -12.778 13.374 1.00 98.44 94 MET A CA 1
ATOM 689 C C . MET A 1 94 ? -7.464 -11.893 14.408 1.00 98.44 94 MET A C 1
ATOM 691 O O . MET A 1 94 ? -8.557 -12.228 14.874 1.00 98.44 94 MET A O 1
ATOM 695 N N . ASP A 1 95 ? -6.907 -10.710 14.654 1.00 98.12 95 ASP A N 1
ATOM 696 C CA . ASP A 1 95 ? -7.393 -9.787 15.679 1.00 98.12 95 ASP A CA 1
ATOM 697 C C . ASP A 1 95 ? -8.467 -8.812 15.176 1.00 98.12 95 ASP A C 1
ATOM 699 O O . ASP A 1 95 ? -9.008 -8.018 15.942 1.00 98.12 95 ASP A O 1
ATOM 703 N N . SER A 1 96 ? -8.854 -8.918 13.903 1.00 98.44 96 SER A N 1
ATOM 704 C CA . SER A 1 96 ? -9.893 -8.091 13.275 1.00 98.44 96 SER A CA 1
ATOM 705 C C . SER A 1 96 ? -9.582 -6.589 13.281 1.00 98.44 96 SER A C 1
ATOM 707 O O . SER A 1 96 ? -10.475 -5.764 13.485 1.00 98.44 96 SER A O 1
ATOM 709 N N . SER A 1 97 ? -8.324 -6.223 13.042 1.00 98.56 97 SER A N 1
ATOM 710 C CA . SER A 1 97 ? -7.893 -4.829 12.934 1.00 98.56 97 SER A CA 1
ATOM 711 C C . SER A 1 97 ? -8.080 -4.293 11.510 1.00 98.56 97 SER A C 1
ATOM 713 O O . SER 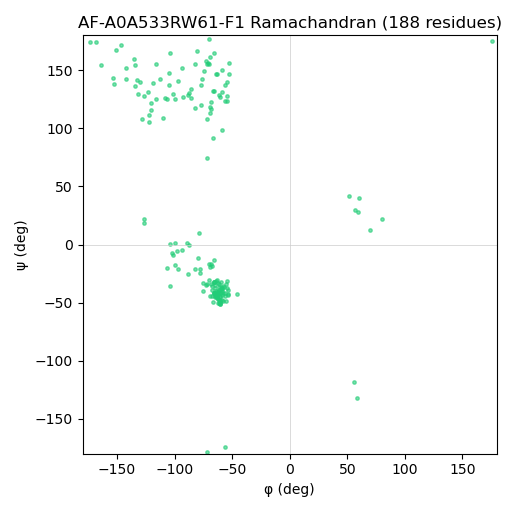A 1 97 ? -7.659 -4.947 10.551 1.00 98.56 97 SER A O 1
ATOM 715 N N . PRO A 1 98 ? -8.654 -3.088 11.326 1.00 98.75 98 PRO A N 1
ATOM 716 C CA . PRO A 1 98 ? -8.772 -2.472 10.009 1.00 98.75 98 PRO A CA 1
ATOM 717 C C . PRO A 1 98 ? -7.399 -1.999 9.518 1.00 98.75 98 PRO A C 1
ATOM 719 O O . PRO A 1 98 ? -6.862 -1.004 10.007 1.00 98.75 98 PRO A O 1
ATOM 722 N N . LEU A 1 99 ? -6.841 -2.694 8.528 1.00 98.88 99 LEU A N 1
ATOM 723 C CA . LEU A 1 99 ? -5.516 -2.404 7.982 1.00 98.88 99 LEU A CA 1
ATOM 724 C C . LEU A 1 99 ? -5.549 -2.388 6.449 1.00 98.88 99 LEU A C 1
ATOM 726 O O . LEU A 1 99 ? -6.219 -3.202 5.823 1.00 98.88 99 LEU A O 1
ATOM 730 N N . VAL A 1 100 ? -4.809 -1.475 5.829 1.00 98.94 100 VAL A N 1
ATOM 731 C CA . VAL A 1 100 ? -4.544 -1.479 4.387 1.00 98.94 100 VAL A CA 1
ATOM 732 C C . VAL A 1 100 ? -3.036 -1.562 4.177 1.00 98.94 100 VAL A C 1
ATOM 734 O O . VAL A 1 100 ? -2.296 -0.660 4.567 1.00 98.94 100 VAL A O 1
ATOM 737 N N . ALA A 1 101 ? -2.581 -2.656 3.572 1.00 98.94 101 ALA A N 1
ATOM 738 C CA . ALA A 1 101 ? -1.187 -2.869 3.205 1.00 98.94 101 ALA A CA 1
ATOM 739 C C . ALA A 1 101 ? -0.995 -2.555 1.720 1.00 98.94 101 ALA A C 1
ATOM 741 O O . ALA A 1 101 ? -1.686 -3.111 0.869 1.00 98.94 101 ALA A O 1
ATOM 742 N N . ILE A 1 102 ? -0.056 -1.669 1.406 1.00 98.94 102 ILE A N 1
ATOM 743 C CA . ILE A 1 102 ? 0.268 -1.279 0.033 1.00 98.94 102 ILE A CA 1
ATOM 744 C C . ILE A 1 102 ? 1.620 -1.877 -0.341 1.00 98.94 102 ILE A C 1
ATOM 746 O O . ILE A 1 102 ? 2.617 -1.644 0.343 1.00 98.94 102 ILE A O 1
ATOM 750 N N . THR A 1 103 ? 1.674 -2.611 -1.444 1.00 98.88 103 THR A N 1
ATOM 751 C CA . THR A 1 103 ? 2.917 -3.194 -1.955 1.00 98.88 103 THR A CA 1
ATOM 752 C C . THR A 1 103 ? 3.230 -2.655 -3.341 1.00 98.88 103 THR A C 1
ATOM 754 O O . THR A 1 103 ? 2.349 -2.477 -4.184 1.00 98.88 103 THR A O 1
ATOM 757 N N . GLY A 1 104 ? 4.505 -2.359 -3.580 1.00 98.75 104 GLY A N 1
ATOM 758 C CA . GLY A 1 104 ? 5.007 -2.211 -4.940 1.00 98.75 104 GLY A CA 1
ATOM 759 C C . GLY A 1 104 ? 5.076 -3.572 -5.624 1.00 98.75 104 GLY A C 1
ATOM 760 O O . GLY A 1 104 ? 5.250 -4.589 -4.963 1.00 98.75 104 GLY A O 1
ATOM 761 N N . GLN A 1 105 ? 5.018 -3.577 -6.950 1.00 98.81 105 GLN A N 1
ATOM 762 C CA . GLN A 1 105 ? 5.205 -4.775 -7.765 1.00 98.81 105 GLN A CA 1
ATOM 763 C C . GLN A 1 105 ? 6.118 -4.475 -8.956 1.00 98.81 105 GLN A C 1
ATOM 765 O O . GLN A 1 105 ? 6.266 -3.314 -9.364 1.00 98.81 105 GLN A O 1
ATOM 770 N N . VAL A 1 106 ? 6.718 -5.514 -9.539 1.00 98.56 106 VAL A N 1
ATOM 771 C CA . VAL A 1 106 ? 7.380 -5.405 -10.845 1.00 98.56 106 VAL A CA 1
ATOM 772 C C . VAL A 1 106 ? 6.425 -4.808 -11.887 1.00 98.56 106 VAL A C 1
ATOM 774 O O . VAL A 1 106 ? 5.201 -4.847 -11.738 1.00 98.56 106 VAL A O 1
ATOM 777 N N . ALA A 1 107 ? 6.969 -4.195 -12.940 1.00 98.50 107 ALA A N 1
ATOM 778 C CA . ALA A 1 107 ? 6.120 -3.630 -13.986 1.00 98.50 107 ALA A CA 1
ATOM 779 C C . ALA A 1 107 ? 5.302 -4.732 -14.682 1.00 98.50 107 ALA A C 1
ATOM 781 O O . ALA A 1 107 ? 5.791 -5.849 -14.853 1.00 98.50 107 ALA A O 1
ATOM 782 N N . ARG A 1 108 ? 4.078 -4.412 -15.120 1.00 98.31 108 ARG A N 1
ATOM 783 C CA . ARG A 1 108 ? 3.112 -5.382 -15.676 1.00 98.31 108 ARG A CA 1
ATOM 784 C C . ARG A 1 108 ? 3.705 -6.367 -16.703 1.00 98.31 108 ARG A C 1
ATOM 786 O O . ARG A 1 108 ? 3.384 -7.545 -16.589 1.00 98.31 108 ARG A O 1
ATOM 793 N N . PRO A 1 109 ? 4.569 -5.965 -17.664 1.00 98.19 109 PRO A N 1
ATOM 794 C CA . PRO A 1 109 ? 5.139 -6.896 -18.649 1.00 98.19 109 PRO A CA 1
ATOM 795 C C . PRO A 1 109 ? 6.074 -7.970 -18.073 1.00 98.19 109 PRO A C 1
ATOM 797 O O . PRO A 1 109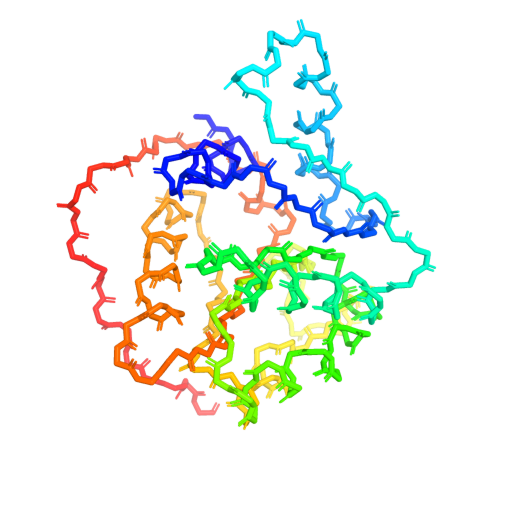 ? 6.433 -8.901 -18.799 1.00 98.19 109 PRO A O 1
ATOM 800 N N . PHE A 1 110 ? 6.499 -7.818 -16.817 1.00 97.81 110 PHE A N 1
ATOM 801 C CA . PHE A 1 110 ? 7.388 -8.733 -16.106 1.00 97.81 110 PHE A CA 1
ATOM 802 C C . PHE A 1 110 ? 6.664 -9.640 -15.112 1.00 97.81 110 PHE A C 1
ATOM 804 O O . PHE A 1 110 ? 7.296 -10.545 -14.590 1.00 97.81 110 PHE A O 1
ATOM 811 N N . ILE A 1 111 ? 5.367 -9.424 -14.868 1.00 97.62 111 ILE A N 1
ATOM 812 C CA . ILE A 1 111 ? 4.590 -10.291 -13.979 1.00 97.62 111 ILE A CA 1
ATOM 813 C C . ILE A 1 111 ? 4.472 -11.691 -14.609 1.00 97.62 111 ILE A C 1
ATOM 815 O O . ILE A 1 111 ? 4.118 -11.813 -15.784 1.00 97.62 111 ILE A O 1
ATOM 819 N N . GLY A 1 112 ? 4.743 -12.729 -13.821 1.00 95.94 112 GLY A N 1
ATOM 820 C CA . GLY A 1 112 ? 4.763 -14.139 -14.191 1.00 95.94 112 GLY A CA 1
ATOM 821 C C . GLY A 1 112 ? 6.043 -14.580 -14.902 1.00 95.94 112 GLY A C 1
ATOM 822 O O . GLY A 1 112 ? 5.987 -15.540 -15.668 1.00 95.94 112 GLY A O 1
ATOM 823 N N . LYS A 1 113 ? 7.163 -13.861 -14.739 1.00 97.06 113 LYS A N 1
ATOM 824 C CA . LYS A 1 113 ? 8.410 -14.124 -15.487 1.00 97.06 113 LYS A CA 1
ATOM 825 C C . LYS A 1 113 ? 9.641 -14.311 -14.603 1.00 97.06 113 LYS A C 1
ATOM 827 O O . LYS A 1 113 ? 10.755 -14.151 -15.100 1.00 97.06 113 LYS A O 1
ATOM 832 N N . ASP A 1 114 ? 9.441 -14.601 -13.321 1.00 95.00 114 ASP A N 1
ATOM 833 C CA . ASP A 1 114 ? 10.507 -14.717 -12.320 1.00 95.00 114 ASP A CA 1
ATOM 834 C C . ASP A 1 114 ? 11.422 -13.484 -12.317 1.00 95.00 114 ASP A C 1
ATOM 836 O O . ASP A 1 114 ? 12.654 -13.563 -12.264 1.00 95.00 114 ASP A O 1
ATOM 840 N N . ALA A 1 115 ? 10.808 -12.307 -12.439 1.00 97.00 115 ALA A N 1
ATOM 841 C CA . ALA A 1 115 ? 11.544 -11.062 -12.524 1.00 97.00 115 ALA A CA 1
ATOM 842 C C . ALA A 1 115 ? 12.225 -10.720 -11.189 1.00 97.00 115 ALA A C 1
ATOM 844 O O . ALA A 1 115 ? 11.869 -11.202 -10.112 1.00 97.00 115 ALA A O 1
ATOM 845 N N . PHE A 1 116 ? 13.223 -9.836 -11.244 1.00 97.38 116 PHE A N 1
ATOM 846 C CA . PHE A 1 116 ? 13.937 -9.399 -10.047 1.00 97.38 116 PHE A CA 1
ATOM 847 C C . PHE A 1 116 ? 12.974 -8.819 -8.997 1.00 97.38 116 PHE A C 1
ATOM 849 O O . PHE A 1 116 ? 12.260 -7.853 -9.268 1.00 97.38 116 PHE A O 1
ATOM 856 N N . GLN A 1 117 ? 13.001 -9.394 -7.789 1.00 97.62 117 GLN A N 1
ATOM 857 C CA . GLN A 1 117 ? 12.115 -9.041 -6.670 1.00 97.62 117 GLN A CA 1
ATOM 858 C C . GLN A 1 117 ? 10.617 -9.157 -6.996 1.00 97.62 117 GLN A C 1
ATOM 860 O O . GLN A 1 117 ? 9.800 -8.432 -6.424 1.00 97.62 117 GLN A O 1
ATOM 865 N N . GLU A 1 118 ? 10.245 -10.064 -7.895 1.00 98.38 118 GLU A N 1
ATOM 866 C CA . GLU A 1 118 ? 8.861 -10.473 -8.093 1.00 98.38 118 GLU A CA 1
ATOM 867 C C . GLU A 1 118 ? 8.401 -11.427 -6.980 1.00 98.38 118 GLU A C 1
ATOM 869 O O . GLU A 1 118 ? 9.144 -12.283 -6.504 1.00 98.38 118 GLU A O 1
ATOM 874 N N . THR A 1 119 ? 7.150 -11.286 -6.550 1.00 98.44 119 THR A N 1
ATOM 875 C CA . THR A 1 119 ? 6.440 -12.288 -5.745 1.00 98.44 119 THR A CA 1
ATOM 876 C C . THR A 1 119 ? 4.952 -12.143 -6.016 1.00 98.44 119 THR A C 1
ATOM 878 O O . THR A 1 119 ? 4.444 -11.016 -6.042 1.00 98.44 119 THR A O 1
ATOM 881 N N . ASP A 1 120 ? 4.246 -13.266 -6.167 1.00 98.06 120 ASP A N 1
ATOM 882 C CA . ASP A 1 120 ? 2.783 -13.289 -6.180 1.00 98.06 120 ASP A CA 1
ATOM 883 C C . ASP A 1 120 ? 2.237 -13.022 -4.771 1.00 98.06 120 ASP A C 1
ATOM 885 O O . ASP A 1 120 ? 1.793 -13.913 -4.044 1.00 98.06 120 ASP A O 1
ATOM 889 N N . ILE A 1 121 ? 2.315 -11.758 -4.353 1.00 98.50 121 ILE A N 1
ATOM 890 C CA . ILE A 1 121 ? 1.872 -11.350 -3.025 1.00 98.50 121 ILE A CA 1
ATOM 891 C C . ILE A 1 121 ? 0.368 -11.569 -2.844 1.00 98.50 121 ILE A C 1
ATOM 893 O O . ILE A 1 121 ? -0.068 -11.861 -1.734 1.00 98.50 121 ILE A O 1
ATOM 897 N N . VAL A 1 122 ? -0.420 -11.475 -3.923 1.00 97.94 122 VAL A N 1
ATOM 898 C CA . VAL A 1 122 ? -1.865 -11.730 -3.893 1.00 97.94 122 VAL A CA 1
ATOM 899 C C . VAL A 1 122 ? -2.118 -13.181 -3.494 1.00 97.94 122 VAL A C 1
ATOM 901 O O . VAL A 1 122 ? -2.862 -13.415 -2.539 1.00 97.94 122 VAL A O 1
ATOM 904 N N . GLY A 1 123 ? -1.455 -14.141 -4.145 1.00 98.06 123 GLY A N 1
ATOM 905 C CA . GLY A 1 123 ? -1.516 -15.552 -3.768 1.00 98.06 123 GLY A CA 1
ATOM 906 C C . GLY A 1 123 ? -1.058 -15.793 -2.327 1.00 98.06 123 GLY A C 1
ATOM 907 O O . GLY A 1 123 ? -1.787 -16.399 -1.540 1.00 98.06 123 GLY A O 1
ATOM 908 N N . VAL A 1 124 ? 0.093 -15.231 -1.941 1.00 98.62 124 VAL A N 1
ATOM 909 C CA . VAL A 1 124 ? 0.685 -15.397 -0.597 1.00 98.62 124 VAL A CA 1
ATOM 910 C C . VAL A 1 124 ? -0.248 -14.932 0.527 1.00 98.62 124 VAL A C 1
ATOM 912 O O . VAL A 1 124 ? -0.343 -15.596 1.558 1.00 98.62 124 VAL A O 1
ATOM 915 N N . VAL A 1 125 ? -0.941 -13.801 0.358 1.00 98.44 125 VAL A N 1
ATOM 916 C CA . VAL A 1 125 ? -1.760 -13.201 1.429 1.00 98.44 125 VAL A CA 1
ATOM 917 C C . VAL A 1 125 ? -3.229 -13.611 1.398 1.00 98.44 125 VAL A C 1
ATOM 919 O O . VAL A 1 125 ? -3.962 -13.241 2.312 1.00 98.44 125 VAL A O 1
ATOM 922 N N . THR A 1 126 ? -3.680 -14.366 0.388 1.00 97.50 126 THR A N 1
ATOM 923 C CA . THR A 1 126 ? -5.108 -14.682 0.174 1.00 97.50 126 THR A CA 1
ATOM 924 C C . THR A 1 126 ? -5.772 -15.318 1.402 1.00 97.50 126 THR A C 1
ATOM 926 O O . THR A 1 126 ? -6.916 -14.992 1.712 1.00 97.50 126 THR A O 1
ATOM 929 N N . SER A 1 127 ? -5.066 -16.181 2.139 1.00 97.44 127 SER A N 1
ATOM 930 C CA . SER A 1 127 ? -5.596 -16.856 3.336 1.00 97.44 127 SER A CA 1
ATOM 931 C C . SER A 1 127 ? -5.591 -15.996 4.606 1.00 97.44 127 SER A C 1
ATOM 933 O O . SER A 1 127 ? -6.207 -16.372 5.600 1.00 97.44 127 SER A O 1
ATOM 935 N N . VAL A 1 128 ? -4.910 -14.848 4.583 1.00 98.38 128 VAL A N 1
ATOM 936 C CA . VAL A 1 128 ? -4.695 -13.969 5.744 1.00 98.38 128 VAL A CA 1
ATOM 937 C C . VAL A 1 128 ? -5.134 -12.528 5.474 1.00 98.38 128 VAL A C 1
ATOM 939 O O . VAL A 1 128 ? -4.692 -11.594 6.137 1.00 98.38 128 VAL A O 1
ATOM 942 N N . THR A 1 129 ? -6.018 -12.323 4.498 1.00 98.56 129 THR A N 1
ATOM 943 C CA . THR A 1 129 ? -6.581 -11.016 4.151 1.00 98.56 129 THR A CA 1
ATOM 944 C C . THR A 1 129 ? -8.089 -11.093 3.953 1.00 98.56 129 THR A C 1
ATOM 946 O O . THR A 1 129 ? -8.628 -12.134 3.587 1.00 98.56 129 THR A O 1
ATOM 949 N N . LYS A 1 130 ? -8.800 -9.976 4.149 1.00 98.50 130 LYS A N 1
ATOM 950 C CA . LYS A 1 130 ? -10.204 -9.874 3.718 1.00 98.50 130 LYS A CA 1
ATOM 951 C C . LYS A 1 130 ? -10.319 -9.789 2.202 1.00 98.50 130 LYS A C 1
ATOM 953 O O . LYS A 1 130 ? -11.318 -10.233 1.641 1.00 98.50 130 LYS A O 1
ATOM 958 N N . TYR A 1 131 ? -9.342 -9.150 1.560 1.00 98.44 131 TYR A N 1
ATOM 959 C CA . TYR A 1 131 ? -9.268 -9.019 0.110 1.00 98.44 131 TYR A CA 1
ATOM 960 C C . TYR A 1 131 ? -7.861 -8.594 -0.334 1.00 98.44 131 TYR A C 1
ATOM 962 O O . TYR A 1 131 ? -7.134 -7.940 0.417 1.00 98.44 131 TYR A O 1
ATOM 970 N N . ALA A 1 132 ? -7.482 -8.920 -1.566 1.00 98.25 132 ALA A N 1
ATOM 971 C CA . ALA A 1 132 ? -6.255 -8.436 -2.187 1.00 98.25 132 ALA A CA 1
ATOM 972 C C . ALA A 1 132 ? -6.551 -7.915 -3.599 1.00 98.25 132 ALA A C 1
ATOM 974 O O . ALA A 1 132 ? -7.203 -8.581 -4.403 1.00 98.25 132 ALA A O 1
ATOM 975 N N . PHE A 1 133 ? -6.092 -6.703 -3.896 1.00 98.56 133 PHE A N 1
ATOM 976 C CA . PHE A 1 133 ? -6.171 -6.084 -5.216 1.00 98.56 133 PHE A CA 1
ATOM 977 C C . PHE A 1 133 ? -4.798 -6.113 -5.889 1.00 98.56 133 PHE A C 1
ATOM 979 O O . PHE A 1 133 ? -3.792 -5.925 -5.215 1.00 98.56 133 PHE A O 1
ATOM 986 N N . GLN A 1 134 ? -4.765 -6.233 -7.220 1.00 98.25 134 GLN A N 1
ATOM 987 C CA . GLN A 1 134 ? -3.614 -5.827 -8.030 1.00 98.25 134 GLN A CA 1
ATOM 988 C C . GLN A 1 134 ? -4.079 -4.796 -9.061 1.00 98.25 134 GLN A C 1
ATOM 990 O O . GLN A 1 134 ? -4.870 -5.113 -9.956 1.00 98.25 134 GLN A O 1
ATOM 995 N N . ALA A 1 135 ? -3.633 -3.548 -8.908 1.00 96.94 135 ALA A N 1
ATOM 996 C CA . ALA A 1 135 ? -4.021 -2.457 -9.795 1.00 96.94 135 ALA A CA 1
ATOM 997 C C . ALA A 1 135 ? -3.473 -2.707 -11.206 1.00 96.94 135 ALA A C 1
ATOM 999 O O . ALA A 1 135 ? -2.295 -3.025 -11.381 1.00 96.94 135 ALA A O 1
ATOM 1000 N N . ARG A 1 136 ? -4.319 -2.563 -12.233 1.00 96.12 136 ARG A N 1
ATOM 1001 C CA . ARG A 1 136 ? -3.911 -2.789 -13.628 1.00 96.12 136 ARG A CA 1
ATOM 1002 C C . ARG A 1 136 ? -3.764 -1.499 -14.411 1.00 96.12 136 ARG A C 1
ATOM 1004 O O . ARG A 1 136 ? -3.084 -1.523 -15.432 1.00 96.12 136 ARG A O 1
ATOM 1011 N N . LYS A 1 137 ? -4.379 -0.403 -13.964 1.00 96.75 137 LYS A N 1
ATOM 1012 C CA . LYS A 1 137 ? -4.299 0.931 -14.582 1.00 96.75 137 LYS A CA 1
ATOM 1013 C C . LYS A 1 137 ? -4.253 2.014 -13.512 1.00 96.75 137 LYS A C 1
ATOM 1015 O O . LYS A 1 137 ? -4.838 1.843 -12.442 1.00 96.75 137 LYS A O 1
ATOM 1020 N N . ALA A 1 138 ? -3.630 3.151 -13.818 1.00 96.19 138 ALA A N 1
ATOM 1021 C CA . ALA A 1 138 ? -3.548 4.265 -12.867 1.00 96.19 138 ALA A CA 1
ATOM 1022 C C . ALA A 1 138 ? -4.937 4.815 -12.498 1.00 96.19 138 ALA A C 1
ATOM 1024 O O . ALA A 1 138 ? -5.170 5.217 -11.359 1.00 96.19 138 ALA A O 1
ATOM 1025 N N . SER A 1 139 ? -5.882 4.782 -13.441 1.00 95.19 139 SER A N 1
ATOM 1026 C CA . SER A 1 139 ? -7.256 5.258 -13.246 1.00 95.19 139 SER A CA 1
ATOM 1027 C C . SER A 1 139 ? -8.088 4.414 -12.272 1.00 95.19 139 SER A C 1
ATOM 1029 O O . SER A 1 139 ? -9.096 4.901 -11.771 1.00 95.19 139 SER A O 1
ATOM 1031 N N . GLU A 1 140 ? -7.686 3.171 -11.984 1.00 95.06 140 GLU A N 1
ATOM 1032 C CA . GLU A 1 140 ? -8.392 2.285 -11.043 1.00 95.06 140 GLU A CA 1
ATOM 1033 C C . GLU A 1 140 ? -8.018 2.575 -9.578 1.00 95.06 140 GLU A C 1
ATOM 1035 O O . GLU A 1 140 ? -8.770 2.221 -8.669 1.00 95.06 140 GLU A O 1
ATOM 1040 N N . ILE A 1 141 ? -6.870 3.222 -9.334 1.00 97.25 141 ILE A N 1
ATOM 1041 C CA . ILE A 1 141 ? -6.282 3.378 -7.995 1.00 97.25 141 ILE A CA 1
ATOM 1042 C C . ILE A 1 141 ? -7.240 4.034 -6.987 1.00 97.25 141 ILE A C 1
ATOM 1044 O O . ILE A 1 141 ? -7.406 3.456 -5.912 1.00 97.25 141 ILE A O 1
ATOM 1048 N N . PRO A 1 142 ? -7.920 5.165 -7.273 1.00 96.38 142 PRO A N 1
ATOM 1049 C CA . PRO A 1 142 ? -8.807 5.779 -6.282 1.00 96.38 142 PRO A CA 1
ATOM 1050 C C . PRO A 1 142 ? -9.953 4.866 -5.859 1.00 96.38 142 PRO A C 1
ATOM 1052 O O . PRO A 1 142 ? -10.261 4.758 -4.673 1.00 96.38 142 PRO A O 1
ATOM 1055 N N . GLN A 1 143 ? -10.559 4.168 -6.822 1.00 96.00 143 GLN A N 1
ATOM 1056 C CA . GLN A 1 143 ? -11.654 3.241 -6.549 1.00 96.00 143 GLN A CA 1
ATOM 1057 C C . GLN A 1 143 ? -11.167 2.033 -5.750 1.00 96.00 143 GLN A C 1
ATOM 1059 O O . GLN A 1 143 ? -11.863 1.601 -4.835 1.00 96.00 143 GLN A O 1
ATOM 1064 N N . ILE A 1 144 ? -9.969 1.518 -6.049 1.00 97.88 144 ILE A N 1
ATOM 1065 C CA . ILE A 1 144 ? -9.344 0.429 -5.289 1.00 97.88 144 ILE A CA 1
ATOM 1066 C C . ILE A 1 144 ? -9.052 0.860 -3.849 1.00 97.88 144 ILE A C 1
ATOM 1068 O O . ILE A 1 144 ? -9.383 0.121 -2.928 1.00 97.88 144 ILE A O 1
ATOM 1072 N N . VAL A 1 145 ? -8.482 2.048 -3.631 1.00 98.50 145 VAL A N 1
ATOM 1073 C CA . VAL A 1 145 ? -8.201 2.564 -2.280 1.00 98.50 145 VAL A CA 1
ATOM 1074 C C . VAL A 1 145 ? -9.497 2.700 -1.487 1.00 98.50 145 VAL A C 1
ATOM 1076 O O . VAL A 1 145 ? -9.613 2.150 -0.395 1.00 98.50 145 VAL A O 1
ATOM 1079 N N . LYS A 1 146 ? -10.517 3.329 -2.071 1.00 97.12 146 LYS A N 1
ATOM 1080 C CA . LYS A 1 146 ? -11.835 3.467 -1.445 1.00 97.12 146 LYS A CA 1
ATOM 1081 C C . LYS A 1 146 ? -12.479 2.118 -1.118 1.00 97.12 146 LYS A C 1
ATOM 1083 O O . LYS A 1 146 ? -13.012 1.914 -0.025 1.00 97.12 146 LYS A O 1
ATOM 1088 N N . ALA A 1 147 ? -12.394 1.163 -2.047 1.00 98.06 147 ALA A N 1
ATOM 1089 C CA . ALA A 1 147 ? -12.835 -0.212 -1.830 1.00 98.06 147 ALA A CA 1
ATOM 1090 C C . ALA A 1 147 ? -12.099 -0.855 -0.656 1.00 98.06 147 ALA A C 1
ATOM 1092 O O . ALA A 1 147 ? -12.731 -1.453 0.210 1.00 98.06 147 ALA A O 1
ATOM 1093 N N . ALA A 1 148 ? -10.774 -0.723 -0.627 1.00 98.69 148 ALA A N 1
ATOM 1094 C CA . ALA A 1 148 ? -9.925 -1.320 0.384 1.00 98.69 148 ALA A CA 1
ATOM 1095 C C . ALA A 1 148 ? -10.231 -0.765 1.772 1.00 98.69 148 ALA A C 1
ATOM 1097 O O . ALA A 1 148 ? -10.425 -1.551 2.692 1.00 98.69 148 ALA A O 1
ATOM 1098 N N . PHE A 1 149 ? -10.389 0.552 1.919 1.00 98.69 149 PHE A N 1
ATOM 1099 C CA . PHE A 1 149 ? -10.770 1.171 3.190 1.00 98.69 149 PHE A CA 1
ATOM 1100 C C . PHE A 1 149 ? -12.160 0.728 3.649 1.00 98.69 149 PHE A C 1
ATOM 1102 O O . PHE A 1 149 ? -12.345 0.362 4.814 1.00 98.69 149 PHE A O 1
ATOM 1109 N N . ARG A 1 150 ? -13.136 0.674 2.734 1.00 98.31 150 ARG A N 1
ATOM 1110 C CA . ARG A 1 150 ? -14.480 0.166 3.039 1.00 98.31 150 ARG A CA 1
ATOM 1111 C C . ARG A 1 150 ? -14.451 -1.305 3.453 1.00 98.31 150 ARG A C 1
ATOM 1113 O O . ARG A 1 150 ? -15.079 -1.672 4.444 1.00 98.31 150 ARG A O 1
ATOM 1120 N N . ILE A 1 151 ? -13.748 -2.164 2.718 1.00 98.50 151 ILE A N 1
ATOM 1121 C CA . ILE A 1 151 ? -13.638 -3.591 3.044 1.00 98.50 151 ILE A CA 1
ATOM 1122 C C . ILE A 1 151 ? -12.905 -3.757 4.373 1.00 98.50 151 ILE A C 1
ATOM 1124 O O . ILE A 1 151 ? -13.392 -4.496 5.222 1.00 98.50 151 ILE A O 1
ATOM 1128 N N . ALA A 1 152 ? -11.798 -3.051 4.597 1.00 98.69 152 ALA A N 1
ATOM 1129 C CA . ALA A 1 152 ? -11.006 -3.167 5.815 1.00 98.69 152 ALA A CA 1
ATOM 1130 C C . ALA A 1 152 ? -11.796 -2.778 7.074 1.00 98.69 152 ALA A C 1
ATOM 1132 O O . ALA A 1 152 ? -11.645 -3.420 8.108 1.00 98.69 152 ALA A O 1
ATOM 1133 N N . SER A 1 153 ? -12.671 -1.771 6.982 1.00 97.88 153 SER A N 1
ATOM 1134 C CA . SER A 1 153 ? -13.380 -1.190 8.135 1.00 97.88 153 SER A CA 1
ATOM 1135 C C . SER A 1 153 ? -14.795 -1.720 8.386 1.00 97.88 153 SER A C 1
ATOM 1137 O O . SER A 1 153 ? -15.304 -1.583 9.495 1.00 97.88 153 SER A O 1
ATOM 1139 N N . THR A 1 154 ? -15.466 -2.313 7.393 1.00 95.56 154 THR A N 1
ATOM 1140 C CA . THR A 1 154 ? -16.879 -2.713 7.536 1.00 95.56 154 THR A CA 1
ATOM 1141 C C . THR A 1 154 ? -17.066 -4.161 7.998 1.00 95.56 154 THR A C 1
ATOM 1143 O O . THR A 1 154 ? -16.274 -5.053 7.678 1.00 95.56 154 THR A O 1
ATOM 1146 N N . ARG A 1 155 ? -18.187 -4.413 8.697 1.00 94.75 155 ARG A N 1
ATOM 1147 C CA . ARG A 1 155 ? -18.518 -5.688 9.369 1.00 94.75 155 ARG A CA 1
ATOM 1148 C C . ARG A 1 155 ? -17.435 -6.051 10.392 1.00 94.75 155 ARG A C 1
ATOM 1150 O O . ARG A 1 155 ? -17.057 -5.196 11.177 1.00 94.75 155 ARG A O 1
ATOM 1157 N N . ARG A 1 156 ? -16.941 -7.294 10.386 1.00 96.88 156 ARG A N 1
ATOM 1158 C CA . ARG A 1 156 ? -15.716 -7.669 11.099 1.00 96.88 156 ARG A CA 1
ATOM 1159 C C . ARG A 1 156 ? -14.533 -7.002 10.386 1.00 96.88 156 ARG A C 1
ATOM 1161 O O . ARG A 1 156 ? -14.311 -7.362 9.225 1.00 96.88 156 ARG A O 1
ATOM 1168 N N . PRO A 1 157 ? -13.820 -6.037 10.992 1.00 98.56 157 PRO A N 1
ATOM 1169 C CA . PRO A 1 157 ? -12.702 -5.379 10.331 1.00 98.56 157 PRO A CA 1
ATOM 1170 C C . PRO A 1 157 ? -11.554 -6.361 10.076 1.00 98.56 157 PRO A C 1
ATOM 1172 O O . PRO A 1 157 ? -11.545 -7.476 10.595 1.00 98.56 157 PRO A O 1
ATOM 1175 N N . GLY A 1 158 ? -10.621 -5.983 9.214 1.00 98.69 158 GLY A N 1
ATOM 1176 C CA . GLY A 1 158 ? -9.486 -6.831 8.867 1.00 98.69 158 GLY A CA 1
ATOM 1177 C C . GLY A 1 158 ? -8.612 -6.206 7.784 1.00 98.69 158 GLY A C 1
ATOM 1178 O O . GLY A 1 158 ? -8.965 -5.157 7.238 1.00 98.69 158 GLY A O 1
ATOM 1179 N N . PRO A 1 159 ? -7.484 -6.842 7.453 1.00 98.81 159 PRO A N 1
ATOM 1180 C CA . PRO A 1 159 ? -6.535 -6.313 6.495 1.00 98.81 159 PRO A CA 1
ATOM 1181 C C . PRO A 1 159 ? -7.034 -6.448 5.055 1.00 98.81 159 PRO A C 1
ATOM 1183 O O . PRO A 1 159 ? -7.752 -7.390 4.713 1.00 98.81 159 PRO A O 1
ATOM 1186 N N . VAL A 1 160 ? -6.620 -5.508 4.210 1.00 98.94 160 VAL A N 1
ATOM 1187 C CA . VAL A 1 160 ? -6.744 -5.550 2.750 1.00 98.94 160 VAL A CA 1
ATOM 1188 C C . VAL A 1 160 ? -5.388 -5.221 2.138 1.00 98.94 160 VAL A C 1
ATOM 1190 O O . VAL A 1 160 ? -4.701 -4.317 2.609 1.00 98.94 160 VAL A O 1
ATOM 1193 N N . VAL A 1 161 ? -5.012 -5.926 1.073 1.00 98.94 161 VAL A N 1
ATOM 1194 C CA . VAL A 1 161 ? -3.762 -5.678 0.340 1.00 98.94 161 VAL A CA 1
ATOM 1195 C C . VAL A 1 161 ? -4.058 -4.964 -0.978 1.00 98.94 161 VAL A C 1
ATOM 1197 O O . VAL A 1 161 ? -5.007 -5.318 -1.680 1.00 98.94 161 VAL A O 1
ATOM 1200 N N . ILE A 1 162 ? -3.252 -3.961 -1.321 1.00 98.88 162 ILE A N 1
ATOM 1201 C CA . ILE A 1 162 ? -3.261 -3.280 -2.617 1.00 98.88 162 ILE A CA 1
ATOM 1202 C C . ILE A 1 162 ? -1.866 -3.404 -3.232 1.00 98.88 162 ILE A C 1
ATOM 1204 O O . ILE A 1 162 ? -0.939 -2.707 -2.823 1.00 98.88 162 ILE A O 1
ATOM 1208 N N . ASP A 1 163 ? -1.737 -4.265 -4.234 1.00 98.81 163 ASP A N 1
ATOM 1209 C CA . ASP A 1 163 ? -0.507 -4.467 -4.992 1.00 98.81 163 ASP A CA 1
ATOM 1210 C C . ASP A 1 163 ? -0.487 -3.572 -6.241 1.00 98.81 163 ASP A C 1
ATOM 1212 O O . ASP A 1 163 ? -1.446 -3.552 -7.022 1.00 98.81 163 ASP A O 1
ATOM 1216 N N . ILE A 1 164 ? 0.575 -2.784 -6.429 1.00 98.75 164 ILE A N 1
ATOM 1217 C CA . ILE A 1 164 ? 0.633 -1.756 -7.478 1.00 98.75 164 ILE A CA 1
ATOM 1218 C C . ILE A 1 164 ? 1.913 -1.909 -8.314 1.00 98.75 164 ILE A C 1
ATOM 1220 O O . ILE A 1 164 ? 2.999 -1.535 -7.857 1.00 98.75 164 ILE A O 1
ATOM 1224 N N . PRO A 1 165 ? 1.808 -2.375 -9.574 1.00 98.75 165 PRO A N 1
ATOM 1225 C CA . PRO A 1 165 ? 2.931 -2.435 -10.507 1.00 98.75 165 PRO A CA 1
ATOM 1226 C C . PRO A 1 165 ? 3.627 -1.089 -10.682 1.00 98.75 165 PRO A C 1
ATOM 1228 O O . PRO A 1 165 ? 2.979 -0.044 -10.786 1.00 98.75 165 PRO A O 1
ATOM 1231 N N . ARG A 1 166 ? 4.961 -1.107 -10.750 1.00 98.62 166 ARG A N 1
ATOM 1232 C CA . ARG A 1 166 ? 5.778 0.109 -10.872 1.00 98.62 166 ARG A CA 1
ATOM 1233 C C . ARG A 1 166 ? 5.359 0.991 -12.050 1.00 98.62 166 ARG A C 1
ATOM 1235 O O . ARG A 1 166 ? 5.275 2.207 -11.907 1.00 98.62 166 ARG A O 1
ATOM 1242 N N . ASP A 1 167 ? 5.071 0.398 -13.204 1.00 98.56 167 ASP A N 1
ATOM 1243 C CA . ASP A 1 167 ? 4.635 1.138 -14.390 1.00 98.56 167 ASP A CA 1
ATOM 1244 C C . ASP A 1 167 ? 3.225 1.725 -14.231 1.00 98.56 167 ASP A C 1
ATOM 1246 O O . ASP A 1 167 ? 2.972 2.814 -14.731 1.00 98.56 167 ASP A O 1
ATOM 1250 N N . VAL A 1 168 ? 2.338 1.085 -13.462 1.00 98.62 168 VAL A N 1
ATOM 1251 C CA . VAL A 1 168 ? 1.018 1.639 -13.102 1.00 98.62 168 VAL A CA 1
ATOM 1252 C C . VAL A 1 168 ? 1.156 2.854 -12.178 1.00 98.62 168 VAL A C 1
ATOM 1254 O O . VAL A 1 168 ? 0.405 3.817 -12.309 1.00 98.62 168 VAL A O 1
ATOM 1257 N N . GLN A 1 169 ? 2.143 2.864 -11.277 1.00 98.56 169 GLN A N 1
ATOM 1258 C CA . GLN A 1 169 ? 2.430 4.038 -10.442 1.00 98.56 169 GLN A CA 1
ATOM 1259 C C . GLN A 1 169 ? 2.923 5.234 -11.280 1.00 98.56 169 GLN A C 1
ATOM 1261 O O . GLN A 1 169 ? 2.665 6.389 -10.934 1.00 98.56 169 GLN A O 1
ATOM 1266 N N . GLN A 1 170 ? 3.635 4.971 -12.377 1.00 98.31 170 GLN A N 1
ATOM 1267 C CA . GLN A 1 170 ? 4.193 5.996 -13.265 1.00 98.31 170 GLN A CA 1
ATOM 1268 C C . GLN A 1 170 ? 3.220 6.426 -14.371 1.00 98.31 170 GLN A C 1
ATOM 1270 O O . GLN A 1 170 ? 3.320 7.548 -14.867 1.00 98.31 170 GLN A O 1
ATOM 1275 N N . GLU A 1 171 ? 2.279 5.556 -14.740 1.00 97.81 171 GLU A N 1
ATOM 1276 C CA . GLU A 1 171 ? 1.278 5.787 -15.777 1.00 97.81 171 GLU A CA 1
ATOM 1277 C C . GLU A 1 171 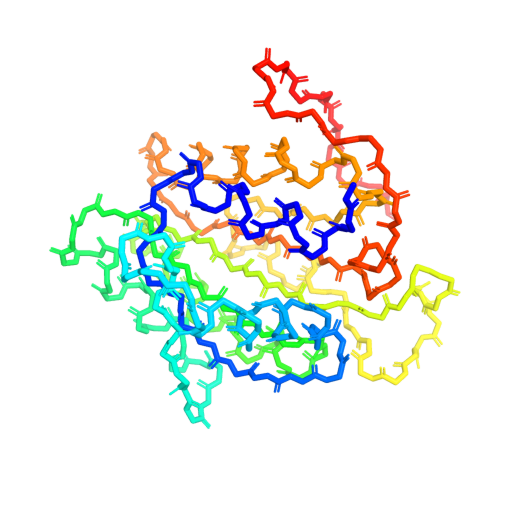? 0.494 7.079 -15.510 1.00 97.81 171 GLU A C 1
A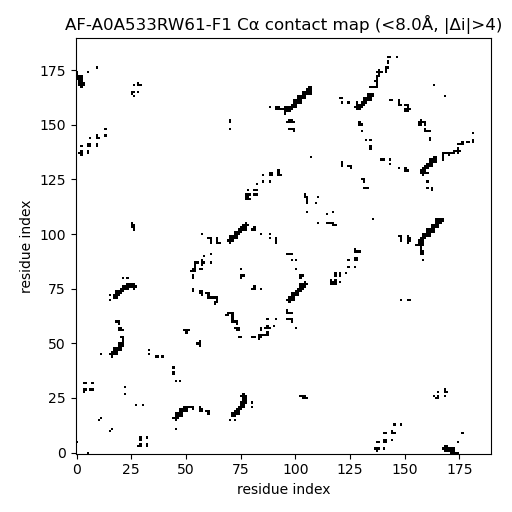TOM 1279 O O . GLU A 1 171 ? -0.043 7.303 -14.421 1.00 97.81 171 GLU A O 1
ATOM 1284 N N . MET A 1 172 ? 0.443 7.942 -16.526 1.00 96.88 172 MET A N 1
ATOM 1285 C CA . MET A 1 172 ? -0.346 9.169 -16.514 1.00 96.88 172 MET A CA 1
ATOM 1286 C C . MET A 1 172 ? -1.757 8.870 -17.006 1.00 96.88 172 MET A C 1
ATOM 1288 O O . MET A 1 172 ? -1.935 8.294 -18.075 1.00 96.88 172 MET A O 1
ATOM 1292 N N . GLY A 1 173 ? -2.764 9.314 -16.258 1.00 88.31 173 GLY A N 1
ATOM 1293 C CA . GLY A 1 173 ? -4.156 9.133 -16.656 1.00 88.31 173 GLY A CA 1
ATOM 1294 C C . GLY A 1 173 ? -5.091 10.223 -16.149 1.00 88.31 173 GLY A C 1
ATOM 1295 O O . GLY A 1 173 ? -4.739 11.031 -15.276 1.00 88.31 173 GLY A O 1
ATOM 1296 N N . VAL A 1 174 ? -6.302 10.224 -16.710 1.00 86.81 174 VAL A N 1
ATOM 1297 C CA . VAL A 1 174 ? -7.464 10.892 -16.119 1.00 86.81 174 VAL A CA 1
ATOM 1298 C C . VAL A 1 174 ? -7.949 10.004 -14.984 1.00 86.81 174 VAL A C 1
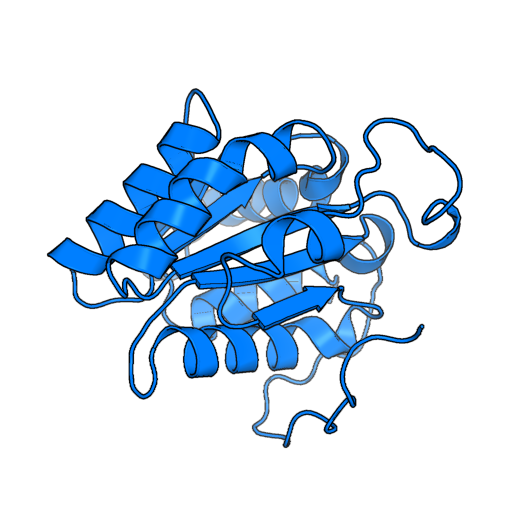ATOM 1300 O O . VAL A 1 174 ? -8.255 8.829 -15.183 1.00 86.81 174 VAL A O 1
ATOM 1303 N N . VAL A 1 175 ? -7.949 10.563 -13.783 1.00 84.88 175 VAL A N 1
ATOM 1304 C CA . VAL A 1 175 ? -8.239 9.843 -12.550 1.00 84.88 175 VAL A CA 1
ATOM 1305 C C . VAL A 1 175 ? -9.504 10.446 -11.965 1.00 84.88 175 VAL A C 1
ATOM 1307 O O . VAL A 1 175 ? -9.582 11.661 -11.794 1.00 84.88 175 VAL A O 1
ATOM 1310 N N . ASP A 1 176 ? -10.491 9.597 -11.705 1.00 84.44 176 ASP A N 1
ATOM 1311 C CA . ASP A 1 176 ? -11.782 9.995 -11.159 1.00 84.44 176 ASP A CA 1
ATOM 1312 C C . ASP A 1 176 ? -11.876 9.557 -9.693 1.00 84.44 176 ASP A C 1
ATOM 1314 O O . ASP A 1 176 ? -11.684 8.383 -9.372 1.00 84.44 176 ASP A O 1
ATOM 1318 N N . PHE A 1 177 ? -12.166 10.514 -8.815 1.00 83.56 177 PHE A N 1
ATOM 1319 C CA . PHE A 1 177 ? -12.332 10.303 -7.376 1.00 83.56 177 PHE A CA 1
ATOM 1320 C C . PHE A 1 177 ? -13.812 10.213 -6.962 1.00 83.56 177 PHE A C 1
ATOM 1322 O O . PHE A 1 177 ? -14.114 10.074 -5.776 1.00 83.56 177 PHE A O 1
ATOM 1329 N N . THR A 1 178 ? -14.749 10.300 -7.914 1.00 78.44 178 THR A N 1
ATOM 1330 C CA . THR A 1 178 ? -16.189 10.204 -7.645 1.00 78.44 178 THR A CA 1
ATOM 1331 C C . THR A 1 178 ? -16.625 8.795 -7.245 1.00 78.44 178 THR A C 1
ATOM 1333 O O . THR A 1 178 ? -15.997 7.787 -7.577 1.00 78.44 178 THR A O 1
ATOM 1336 N N . ASP A 1 179 ? -17.741 8.730 -6.514 1.00 60.56 179 ASP A N 1
ATOM 1337 C CA . ASP A 1 179 ? -18.397 7.485 -6.124 1.00 60.56 179 ASP A CA 1
ATOM 1338 C C . ASP A 1 179 ? -18.974 6.750 -7.335 1.00 60.56 179 ASP A C 1
ATOM 1340 O O . ASP A 1 179 ? -20.120 6.960 -7.732 1.00 60.56 179 ASP A O 1
ATOM 1344 N N . ARG A 1 180 ? -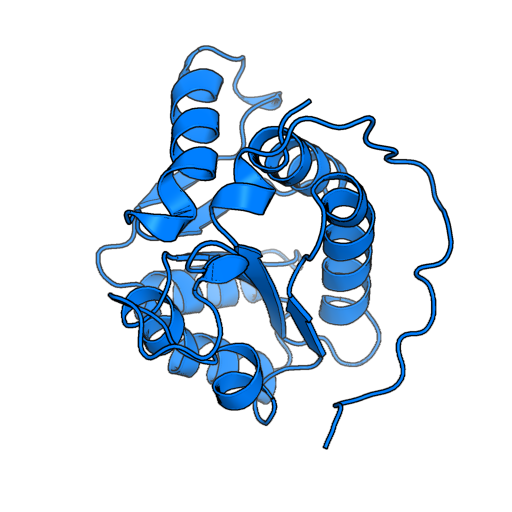18.180 5.848 -7.914 1.00 59.00 180 ARG A N 1
ATOM 1345 C CA . ARG A 1 180 ? -18.678 4.836 -8.850 1.00 59.00 180 ARG A CA 1
ATOM 1346 C C . ARG A 1 180 ? -18.558 3.442 -8.230 1.00 59.00 180 ARG A C 1
ATOM 1348 O O . ARG A 1 180 ? -17.570 3.168 -7.545 1.00 59.00 180 ARG A O 1
ATOM 1355 N N . PRO A 1 181 ? -19.529 2.542 -8.462 1.00 53.66 181 PRO A N 1
ATOM 1356 C CA . PRO A 1 181 ? -19.418 1.159 -8.018 1.00 53.66 181 PRO A CA 1
ATOM 1357 C C . PRO A 1 181 ? -18.180 0.507 -8.641 1.00 53.66 181 PRO A C 1
ATOM 1359 O O . PRO A 1 181 ? -17.993 0.581 -9.856 1.00 53.66 181 PRO A O 1
ATOM 1362 N N . ILE A 1 182 ? -17.356 -0.160 -7.828 1.00 55.56 182 ILE A N 1
ATOM 1363 C CA . ILE A 1 182 ? -16.259 -0.983 -8.351 1.00 55.56 182 ILE A CA 1
ATOM 1364 C C . ILE A 1 182 ? -16.890 -2.094 -9.203 1.00 55.56 182 ILE A C 1
ATOM 1366 O O . ILE A 1 182 ? -17.797 -2.780 -8.713 1.00 55.56 182 ILE A O 1
ATOM 1370 N N . PRO A 1 183 ? -16.443 -2.307 -10.453 1.00 47.66 183 PRO A N 1
ATOM 1371 C CA . PRO A 1 183 ? -16.891 -3.444 -11.241 1.00 47.66 183 PRO A CA 1
ATOM 1372 C C . PRO A 1 183 ? -16.641 -4.726 -10.444 1.00 47.66 183 PRO A C 1
ATOM 1374 O O . PRO A 1 183 ? -15.509 -4.975 -10.027 1.00 47.66 183 PRO A O 1
ATOM 1377 N N . LYS A 1 184 ? -17.682 -5.533 -10.202 1.00 43.09 184 LYS A N 1
ATOM 1378 C CA . LYS A 1 184 ? -17.540 -6.835 -9.536 1.00 43.09 184 LYS A CA 1
ATOM 1379 C C . LYS A 1 184 ? -16.589 -7.701 -10.367 1.00 43.09 184 LYS A C 1
ATOM 1381 O O . LYS A 1 184 ? -17.017 -8.307 -11.344 1.00 43.09 184 LYS A O 1
ATOM 1386 N N . ARG A 1 185 ? -15.311 -7.777 -9.995 1.00 53.75 185 ARG A N 1
ATOM 1387 C CA . ARG A 1 185 ? -14.410 -8.798 -10.530 1.00 53.75 185 ARG A CA 1
ATOM 1388 C C . ARG A 1 185 ? -14.652 -10.065 -9.722 1.00 53.75 185 ARG A C 1
ATOM 1390 O O . ARG A 1 185 ? -14.553 -10.052 -8.499 1.00 53.75 185 ARG A O 1
ATOM 1397 N N . HIS A 1 186 ? -15.112 -11.108 -10.407 1.00 40.72 186 HIS A N 1
ATOM 1398 C CA . HIS A 1 186 ? -15.222 -12.442 -9.830 1.00 40.72 186 HIS A CA 1
ATOM 1399 C C . HIS A 1 186 ? -13.831 -12.887 -9.357 1.00 40.72 186 HIS A C 1
ATOM 1401 O O . HIS A 1 186 ? -12.828 -12.406 -9.885 1.00 40.72 186 HIS A O 1
ATOM 1407 N N . GLY A 1 187 ? -13.807 -13.717 -8.310 1.00 37.47 187 GLY A N 1
ATOM 1408 C CA . GLY A 1 187 ? -12.600 -14.261 -7.688 1.00 37.47 187 GLY A CA 1
ATOM 1409 C C . GLY A 1 187 ? -11.685 -15.016 -8.663 1.00 37.47 187 GLY A C 1
ATOM 1410 O O . GLY A 1 187 ? -11.909 -14.991 -9.872 1.00 37.47 187 GLY A O 1
ATOM 1411 N N . PRO A 1 188 ? -10.622 -15.634 -8.131 1.00 38.88 188 PRO A N 1
ATOM 1412 C CA . PRO A 1 188 ? -9.357 -15.827 -8.827 1.00 38.88 188 PRO A CA 1
ATOM 1413 C C . PRO A 1 188 ? -9.548 -16.570 -10.150 1.00 38.88 188 PRO A C 1
ATOM 1415 O O . PRO A 1 188 ? -10.310 -17.533 -10.236 1.00 38.88 188 PRO A O 1
ATOM 1418 N N . LEU A 1 189 ? -8.860 -16.089 -11.185 1.00 30.34 189 LEU A N 1
ATOM 1419 C CA . LEU A 1 189 ? -8.635 -16.887 -12.386 1.00 30.34 189 LEU A CA 1
ATOM 1420 C C . LEU A 1 189 ? -7.771 -18.110 -12.006 1.00 30.34 189 LEU A C 1
ATOM 1422 O O . LEU A 1 189 ? -6.980 -17.984 -11.069 1.00 30.34 189 LEU A O 1
ATOM 1426 N N . PRO A 1 190 ? -8.002 -19.257 -12.674 1.00 36.50 190 PRO A N 1
ATOM 1427 C CA . PRO A 1 190 ? -7.616 -20.604 -12.238 1.00 36.50 190 PRO A CA 1
ATOM 1428 C C . PRO A 1 190 ? -6.120 -20.817 -12.018 1.00 36.50 190 PRO A C 1
ATOM 1430 O O . PRO A 1 190 ? -5.318 -20.159 -12.719 1.00 36.50 190 PRO A O 1
#

Radius of gyration: 14.97 Å; Cα contacts (8 Å, |Δi|>4): 422; chains: 1; bounding box: 33×43×38 Å

Mean predicted aligned error: 4.2 Å

Foldseek 3Di:
DFLLVLQLVLCVVLVAAEEEEAEDDQCVLNVVVLVVCPPPDNNSHRHYDYDPFQCVRLQVQQVCQVVPVAERHYEYEAAPSLVRNQVSQLVQQVVLGQYEYEYGAAAPVCPPPPDDRHDPSQVVCVVRFLEEEEDDASQCNSVVSVVSRCSQNPDRHHYYYYYYGSVRRGDDDDHDNDDDDDPPDDDDDD

Sequence (190 aa):
MSGANALIEALRGEKTQTVFGLPGGAIMPVYDVFYKMRDLPSELRIRHVLARHEQSAAHMADGYARASGRVGVCMSTSGPGATNLVTGIATAFMDSSPLVAITGQVARPFIGKDAFQETDIVGVVTSVTKYAFQARKASEIPQIVKAAFRIASTRRPGPVVIDIPRDVQQEMGVVDFTDRPIPKRHGPLP